Protein 8PJV (pdb70)

Structure (mmCIF, N/CA/C/O backbone):
data_8PJV
#
_entry.id   8PJV
#
_cell.length_a   76.932
_cell.length_b   87.949
_cell.length_c   78.373
_cell.angle_alpha   90.000
_cell.angle_beta   90.000
_cell.angle_gamma   90.000
#
_symmetry.space_group_name_H-M   'C 2 2 21'
#
loop_
_entity.id
_entity.type
_entity.pdbx_description
1 polymer SAKe6DR
2 water water
#
loop_
_atom_site.group_PDB
_atom_site.id
_atom_site.type_symbol
_atom_site.label_atom_id
_atom_site.label_alt_id
_atom_site.label_comp_id
_atom_site.label_asym_id
_atom_site.label_entity_id
_atom_site.label_seq_id
_atom_site.pdbx_PDB_ins_code
_atom_site.Cartn_x
_atom_site.Cartn_y
_atom_site.Cartn_z
_atom_site.occupancy
_atom_site.B_iso_or_equiv
_atom_site.auth_seq_id
_atom_site.auth_comp_id
_atom_site.auth_asym_id
_atom_site.auth_atom_id
_atom_site.pdbx_PDB_model_num
ATOM 1 N N . GLY A 1 6 ? -2.26000 -14.61000 8.85900 1.000 19.74974 6 GLY A N 1
ATOM 2 C CA . GLY A 1 6 ? -2.36200 -13.39600 8.06500 1.000 19.12598 6 GLY A CA 1
ATOM 3 C C . GLY A 1 6 ? -3.65700 -13.20500 7.28500 1.000 17.18364 6 GLY A C 1
ATOM 4 O O . GLY A 1 6 ? -3.73600 -12.35400 6.39600 1.000 18.24956 6 GLY A O 1
ATOM 8 N N . HIS A 1 7 ? -4.68300 -13.97000 7.63500 1.000 15.14392 7 HIS A N 1
ATOM 9 C CA . HIS A 1 7 ? -6.00000 -13.86200 7.02600 1.000 14.35172 7 HIS A CA 1
ATOM 10 C C . HIS A 1 7 ? -7.07100 -13.70900 8.09500 1.000 14.19118 7 HIS A C 1
ATOM 11 O O . HIS A 1 7 ? -6.95400 -14.26600 9.18600 1.000 15.56502 7 HIS A O 1
ATOM 25 N N . ILE A 1 8 ? -8.12300 -12.96600 7.76000 1.000 13.71743 8 ILE A N 1
ATOM 26 C CA . ILE A 1 8 ? -9.32800 -12.89400 8.57800 1.000 13.36213 8 ILE A CA 1
ATOM 27 C C . ILE A 1 8 ? -10.30100 -13.94000 8.10700 1.000 13.42529 8 ILE A C 1
ATOM 28 O O . ILE A 1 8 ? -10.63000 -13.98300 6.92200 1.000 16.36512 8 ILE A O 1
ATOM 44 N N . TYR A 1 9 ? -10.84300 -14.70400 9.03000 1.000 12.48834 9 TYR A N 1
ATOM 45 C CA . TYR A 1 9 ? -11.89400 -15.65900 8.73600 1.000 12.92787 9 TYR A CA 1
ATOM 46 C C . TYR A 1 9 ? -13.22700 -15.17500 9.29300 1.000 12.34885 9 TYR A C 1
ATOM 47 O O . TYR A 1 9 ? -13.32700 -14.85000 10.47900 1.000 13.69112 9 TYR A O 1
ATOM 65 N N . ALA A 1 10 ? -14.23400 -15.09800 8.42400 1.000 11.46980 10 ALA A N 1
ATOM 66 C CA . ALA A 1 10 ? -15.61000 -14.81500 8.78300 1.000 11.24082 10 ALA A CA 1
ATOM 67 C C . ALA A 1 10 ? -16.35500 -16.13900 8.79000 1.000 10.69339 10 ALA A C 1
ATOM 68 O O . ALA A 1 10 ? -16.41000 -16.83200 7.77000 1.000 11.51191 10 ALA A O 1
ATOM 75 N N . VAL A 1 11 ? -16.91400 -16.49700 9.93600 1.000 10.86446 11 VAL A N 1
ATOM 76 C CA . VAL A 1 11 ? -17.41400 -17.82700 10.22000 1.000 10.83814 11 VAL A CA 1
ATOM 77 C C . VAL A 1 11 ? -18.90100 -17.74500 10.51200 1.000 10.63022 11 VAL A C 1
ATOM 78 O O . VAL A 1 11 ? -19.31100 -17.10300 11.48300 1.000 11.48822 11 VAL A O 1
ATOM 91 N N . GLY A 1 12 ? -19.70700 -18.43200 9.70800 1.000 11.38294 12 GLY A N 1
ATOM 92 C CA . GLY A 1 12 ? -21.11000 -18.51700 10.00400 1.000 11.47506 12 GLY A CA 1
ATOM 93 C C . GLY A 1 12 ? -21.82900 -17.17900 9.94600 1.000 10.72760 12 GLY A C 1
ATOM 94 O O . GLY A 1 12 ? -21.51400 -16.30800 9.14000 1.000 11.97249 12 GLY A O 1
ATOM 98 N N . GLY A 1 13 ? -22.82500 -17.03600 10.81200 1.000 11.42769 13 GLY A N 1
ATOM 99 C CA . GLY A 1 13 ? -23.69900 -15.87300 10.84200 1.000 12.26989 13 GLY A CA 1
ATOM 100 C C . GLY A 1 13 ? -25.06200 -16.19000 10.26100 1.000 12.72521 13 GLY A C 1
ATOM 101 O O . GLY A 1 13 ? -25.44200 -17.35000 10.08400 1.000 13.73323 13 GLY A O 1
ATOM 105 N N . TYR A 1 14 ? -25.80700 -15.12500 9.97900 1.000 14.13591 14 TYR A N 1
ATOM 106 C CA . TYR A 1 14 ? -27.11200 -15.25300 9.35200 1.000 17.05994 14 TYR A CA 1
ATOM 107 C C . TYR A 1 14 ? -27.29100 -14.21100 8.26700 1.000 15.77294 14 TYR A C 1
ATOM 108 O O . TYR A 1 14 ? -26.81700 -13.06800 8.37700 1.000 14.71229 14 TYR A O 1
ATOM 126 N N . ASP A 1 15 ? -27.95000 -14.64400 7.20400 1.000 16.99677 15 ASP A N 1
ATOM 127 C CA . ASP A 1 15 ? -28.24900 -13.77900 6.07600 1.000 20.55510 15 ASP A CA 1
ATOM 128 C C . ASP A 1 15 ? -29.76400 -13.71300 5.89800 1.000 26.63477 15 ASP A C 1
ATOM 129 O O . ASP A 1 15 ? -30.46300 -14.70700 6.08100 1.000 28.05600 15 ASP A O 1
ATOM 138 N N . GLY A 1 16 ? -30.28000 -12.55700 5.49700 1.000 33.75142 16 GLY A N 1
ATOM 139 C CA . GLY A 1 16 ? -31.71200 -12.43400 5.26200 1.000 38.48093 16 GLY A CA 1
ATOM 140 C C . GLY A 1 16 ? -32.17900 -13.22700 4.05100 1.000 41.61288 16 GLY A C 1
ATOM 141 O O . GLY A 1 16 ? -33.04100 -14.11200 4.13800 1.000 43.57628 16 GLY A O 1
ATOM 145 N N . THR A 1 22 ? -31.53000 -17.36500 6.82900 1.000 35.44109 22 THR A N 1
ATOM 146 C CA . THR A 1 22 ? -30.55700 -18.45000 6.56500 1.000 29.28772 22 THR A CA 1
ATOM 147 C C . THR A 1 22 ? -29.41800 -18.43600 7.58400 1.000 20.21558 22 THR A C 1
ATOM 148 O O . THR A 1 22 ? -28.62600 -17.54100 7.56100 1.000 18.47853 22 THR A O 1
ATOM 159 N N . HIS A 1 23 ? -29.34200 -19.46400 8.41000 1.000 17.82582 23 HIS A N 1
ATOM 160 C CA . HIS A 1 23 ? -28.21800 -19.63900 9.36000 1.000 16.49408 23 HIS A CA 1
ATOM 161 C C . HIS A 1 23 ? -27.10400 -20.23600 8.51900 1.000 15.33079 23 HIS A C 1
ATOM 162 O O . HIS A 1 23 ? -27.39400 -21.19100 7.86200 1.000 17.15732 23 HIS A O 1
ATOM 176 N N . LEU A 1 24 ? -25.88000 -19.75300 8.61000 1.000 13.94115 24 LEU A N 1
ATOM 177 C CA . LEU A 1 24 ? -24.80700 -20.07400 7.68600 1.000 13.08841 24 LEU A CA 1
ATOM 178 C C . LEU A 1 24 ? -23.84200 -21.08200 8.28500 1.000 12.38833 24 LEU A C 1
ATOM 179 O O . LEU A 1 24 ? -23.44000 -20.95600 9.44300 1.000 12.84101 24 LEU A O 1
ATOM 195 N N . ASN A 1 25 ? -23.44700 -22.06300 7.46000 1.000 12.39886 25 ASN A N 1
ATOM 196 C CA . ASN A 1 25 ? -22.26500 -22.87600 7.73900 1.000 12.28568 25 ASN A CA 1
ATOM 197 C C . ASN A 1 25 ? -21.04700 -22.42700 6.95000 1.000 12.04881 25 ASN A C 1
ATOM 198 O O . ASN A 1 25 ? -19.94900 -22.93100 7.19100 1.000 12.88049 25 ASN A O 1
ATOM 209 N N . SER A 1 26 ? -21.20100 -21.47500 6.01500 1.000 12.25410 26 SER A N 1
ATOM 210 C CA . SER A 1 26 ? -20.07900 -21.09200 5.18500 1.000 12.01986 26 SER A CA 1
ATOM 211 C C . SER A 1 26 ? -19.07000 -20.24400 5.95300 1.000 11.34347 26 SER A C 1
ATOM 212 O O . SER A 1 26 ? -19.38000 -19.59300 6.96600 1.000 11.91722 26 SER A O 1
ATOM 220 N N . VAL A 1 27 ? -17.85300 -20.23900 5.40900 1.000 11.38294 27 VAL A N 1
ATOM 221 C CA . VAL A 1 27 ? -16.68900 -19.60300 6.00500 1.000 11.60139 27 VAL A CA 1
ATOM 222 C C . VAL A 1 27 ? -15.89800 -18.96900 4.88600 1.000 11.79615 27 VAL A C 1
ATOM 223 O O . VAL A 1 27 ? -15.65700 -19.61900 3.86200 1.000 12.48834 27 VAL A O 1
ATOM 236 N N . GLU A 1 28 ? -15.50100 -17.70800 5.03900 1.000 11.76983 28 GLU A N 1
ATOM 237 C CA . GLU A 1 28 ? -14.69500 -17.05700 4.02200 1.000 12.21989 28 GLU A CA 1
ATOM 238 C C . GLU A 1 28 ? -13.51500 -16.35400 4.67600 1.000 12.13830 28 GLU A C 1
ATOM 239 O O . GLU A 1 28 ? -13.57700 -15.93000 5.83500 1.000 12.78838 28 GLU A O 1
ATOM 251 N N . ALA A 1 29 ? -12.44100 -16.22500 3.91000 1.000 12.07513 29 ALA A N 1
ATOM 252 C CA . ALA A 1 29 ? -11.15800 -15.74000 4.39000 1.000 13.51741 29 ALA A CA 1
ATOM 253 C C . ALA A 1 29 ? -10.73000 -14.52700 3.58200 1.000 12.54098 29 ALA A C 1
ATOM 254 O O . ALA A 1 29 ? -10.78300 -14.53800 2.34500 1.000 13.11736 29 ALA A O 1
ATOM 261 N N . TYR A 1 30 ? -10.27000 -13.50100 4.27900 1.000 12.26726 30 TYR A N 1
ATOM 262 C CA . TYR A 1 30 ? -9.82600 -12.24600 3.68700 1.000 12.55677 30 TYR A CA 1
ATOM 263 C C . TYR A 1 30 ? -8.30700 -12.17200 3.65000 1.000 14.81493 30 TYR A C 1
ATOM 264 O O . TYR A 1 30 ? -7.64600 -12.34700 4.68200 1.000 15.60187 30 TYR A O 1
ATOM 282 N N . ASP A 1 31 ? -7.77400 -11.89700 2.45300 1.000 15.39658 31 ASP A N 1
ATOM 283 C CA A ASP A 1 31 ? -6.35500 -11.66300 2.25400 0.740 17.62317 31 ASP A CA 1
ATOM 284 C CA B ASP A 1 31 ? -6.35200 -11.66800 2.25800 0.260 17.63896 31 ASP A CA 1
ATOM 285 C C . ASP A 1 31 ? -6.11600 -10.17100 2.14200 1.000 17.85214 31 ASP A C 1
ATOM 286 O O . ASP A 1 31 ? -6.55500 -9.56000 1.15500 1.000 16.95730 31 ASP A O 1
ATOM 303 N N . PRO A 1 32 ? -5.43400 -9.54500 3.10600 1.000 20.34191 32 PRO A N 1
ATOM 304 C CA . PRO A 1 32 ? -5.23900 -8.09100 3.03300 1.000 22.07633 32 PRO A CA 1
ATOM 305 C C . PRO A 1 32 ? -4.35200 -7.65800 1.88800 1.000 24.23975 32 PRO A C 1
ATOM 306 O O . PRO A 1 32 ? -4.48900 -6.52600 1.41400 1.000 26.02154 32 PRO A O 1
ATOM 317 N N . GLU A 1 33 ? -3.43200 -8.51300 1.43900 1.000 24.92404 33 GLU A N 1
ATOM 318 C CA . GLU A 1 33 ? -2.54900 -8.12500 0.34400 1.000 27.03745 33 GLU A CA 1
ATOM 319 C C . GLU A 1 33 ? -3.31200 -8.02500 -0.97100 1.000 26.19261 33 GLU A C 1
ATOM 320 O O . GLU A 1 33 ? -3.01200 -7.16000 -1.80000 1.000 28.46394 33 GLU A O 1
ATOM 324 N N . ARG A 1 34 ? -4.32200 -8.86900 -1.15900 1.000 22.38163 34 ARG A N 1
ATOM 325 C CA . ARG A 1 34 ? -5.12200 -8.87600 -2.37800 1.000 21.02884 34 ARG A CA 1
ATOM 326 C C . ARG A 1 34 ? -6.46900 -8.18100 -2.20500 1.000 18.51011 34 ARG A C 1
ATOM 327 O O . ARG A 1 34 ? -7.15900 -7.93500 -3.20200 1.000 19.46023 34 ARG A O 1
ATOM 334 N N . ASP A 1 35 ? -6.84200 -7.83100 -0.97500 1.000 16.85728 35 ASP A N 1
ATOM 335 C CA . ASP A 1 35 ? -8.13900 -7.16700 -0.67200 1.000 14.85441 35 ASP A CA 1
ATOM 336 C C . ASP A 1 35 ? -9.26000 -8.00800 -1.28100 1.000 14.08853 35 ASP A C 1
ATOM 337 O O . ASP A 1 35 ? -10.04300 -7.49900 -2.06700 1.000 14.46226 35 ASP A O 1
ATOM 346 N N . GLU A 1 36 ? -9.30400 -9.28500 -0.91400 1.000 14.49384 36 GLU A N 1
ATOM 347 C CA . GLU A 1 36 ? -10.29100 -10.22100 -1.48800 1.000 15.42290 36 GLU A CA 1
ATOM 348 C C . GLU A 1 36 ? -10.71600 -11.27400 -0.47200 1.000 13.93851 36 GLU A C 1
ATOM 349 O O . GLU A 1 36 ? -9.87900 -11.67100 0.33900 1.000 14.38594 36 GLU A O 1
ATOM 361 N N . TRP A 1 37 ? -11.97600 -11.65700 -0.55000 1.000 13.69112 37 TRP A N 1
ATOM 362 C CA . TRP A 1 37 ? -12.53200 -12.73200 0.29200 1.000 13.42266 37 TRP A CA 1
ATOM 363 C C . TRP A 1 37 ? -12.69500 -13.98400 -0.55600 1.000 13.25948 37 TRP A C 1
ATOM 364 O O . TRP A 1 37 ? -13.21200 -13.87100 -1.67800 1.000 15.24656 37 TRP A O 1
ATOM 385 N N . HIS A 1 38 ? -12.28200 -15.12900 -0.03400 1.000 13.09894 38 HIS A N 1
ATOM 386 C CA . HIS A 1 38 ? -12.45600 -16.42700 -0.73100 1.000 13.79376 38 HIS A CA 1
ATOM 387 C C . HIS A 1 38 ? -13.13000 -17.40300 0.21800 1.000 12.20146 38 HIS A C 1
ATOM 388 O O . HIS A 1 38 ? -12.68700 -17.58600 1.32000 1.000 14.53069 38 HIS A O 1
ATOM 392 N N . LEU A 1 39 ? -14.12500 -18.10200 -0.26600 1.000 12.95418 39 LEU A N 1
ATOM 393 C CA . LEU A 1 39 ? -14.75600 -19.14800 0.57100 1.000 13.64374 39 LEU A CA 1
ATOM 394 C C . LEU A 1 39 ? -13.80500 -20.32600 0.78400 1.000 13.61479 39 LEU A C 1
ATOM 395 O O . LEU A 1 39 ? -13.04700 -20.65800 -0.13300 1.000 15.44396 39 LEU A O 1
ATOM 411 N N . VAL A 1 40 ? -13.79800 -20.88000 1.99200 1.000 13.12526 40 VAL A N 1
ATOM 412 C CA . VAL A 1 40 ? -13.05300 -22.09000 2.30800 1.000 13.47267 40 VAL A CA 1
ATOM 413 C C . VAL A 1 40 ? -14.03800 -23.19600 2.67800 1.000 12.79890 40 VAL A C 1
ATOM 414 O O . VAL A 1 40 ? -15.23900 -23.10700 2.38900 1.000 12.81206 40 VAL A O 1
ATOM 427 N N . ALA A 1 41 ? -13.56100 -24.26300 3.29400 1.000 13.92009 41 ALA A N 1
ATOM 428 C CA . ALA A 1 41 ? -14.48100 -25.33300 3.63500 1.000 13.83587 41 ALA A CA 1
ATOM 429 C C . ALA A 1 41 ? -15.55300 -24.85100 4.60800 1.000 13.18053 41 ALA A C 1
ATOM 430 O O . ALA A 1 41 ? -15.24000 -24.18600 5.59900 1.000 13.33055 41 ALA A O 1
ATOM 437 N N . PRO A 1 42 ? -16.80800 -25.25900 4.42300 1.000 13.17790 42 PRO A N 1
ATOM 438 C CA . PRO A 1 42 ? -17.86800 -24.90600 5.37600 1.000 13.32002 42 PRO A CA 1
ATOM 439 C C . PRO A 1 42 ? -17.82700 -25.76800 6.62300 1.000 12.11987 42 PRO A C 1
ATOM 440 O O . PRO A 1 42 ? -17.32200 -26.88800 6.61900 1.000 12.87786 42 PRO A O 1
ATOM 451 N N . MET A 1 43 ? -18.35200 -25.21700 7.71400 1.000 12.01986 43 MET A N 1
ATOM 452 C CA . MET A 1 43 ? -18.58700 -25.95900 8.93500 1.000 11.96986 43 MET A CA 1
ATOM 453 C C . MET A 1 43 ? -19.51400 -27.14100 8.76000 1.000 12.75679 43 MET A C 1
ATOM 454 O O . MET A 1 43 ? -20.35600 -27.17100 7.87400 1.000 13.42003 43 MET A O 1
ATOM 468 N N . ASN A 1 44 ? -19.37100 -28.08900 9.69400 1.000 12.74363 44 ASN A N 1
ATOM 469 C CA . ASN A 1 44 ? -20.32300 -29.17400 9.81500 1.000 13.28580 44 ASN A CA 1
ATOM 470 C C . ASN A 1 44 ? -21.70900 -28.64800 10.12600 1.000 13.13842 44 ASN A C 1
ATOM 471 O O . ASN A 1 44 ? -22.69600 -29.16400 9.59500 1.000 15.31236 44 ASN A O 1
ATOM 482 N N . THR A 1 45 ? -21.80800 -27.65200 11.00800 1.000 12.80417 45 THR A N 1
ATOM 483 C CA . THR A 1 45 ? -23.08800 -27.15500 11.50700 1.000 13.11999 45 THR A CA 1
ATOM 484 C C . THR A 1 45 ? -23.26500 -25.68800 11.15700 1.000 12.85154 45 THR A C 1
ATOM 485 O O . THR A 1 45 ? -22.31200 -24.91200 11.23300 1.000 12.98314 45 THR A O 1
ATOM 496 N N . ARG A 1 46 ? -24.49200 -25.30700 10.79700 1.000 13.25159 46 ARG A N 1
ATOM 497 C CA . ARG A 1 46 ? -24.83900 -23.89500 10.64400 1.000 13.44372 46 ARG A CA 1
ATOM 498 C C . ARG A 1 46 ? -24.87600 -23.21100 12.00500 1.000 13.27264 46 ARG A C 1
ATOM 499 O O . ARG A 1 46 ? -25.43200 -23.76000 12.95800 1.000 13.46477 46 ARG A O 1
ATOM 520 N N . ARG A 1 47 ? -24.27400 -22.01900 12.09500 1.000 12.58309 47 ARG A N 1
ATOM 521 C CA . ARG A 1 47 ? -24.14300 -21.34700 13.38800 1.000 12.15672 47 ARG A CA 1
ATOM 522 C C . ARG A 1 47 ? -24.21900 -19.83800 13.18900 1.000 12.48308 47 ARG A C 1
ATOM 523 O O . ARG A 1 47 ? -23.30700 -19.24600 12.61700 1.000 12.98050 47 ARG A O 1
ATOM 544 N N . SER A 1 48 ? -25.25700 -19.22600 13.71500 1.000 13.61742 48 SER A N 1
ATOM 545 C CA . SER A 1 48 ? -25.26700 -17.78300 13.90000 1.000 14.29382 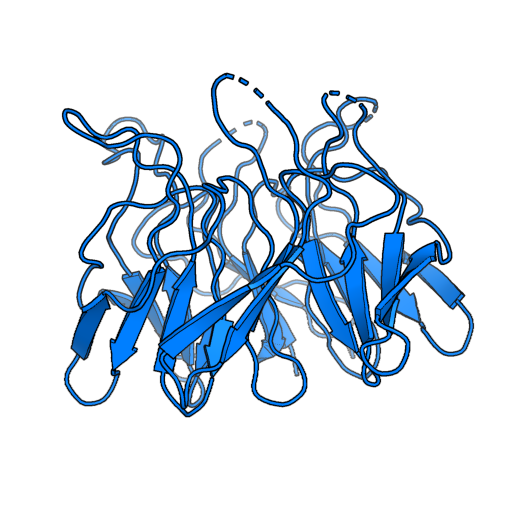48 SER A CA 1
ATOM 546 C C . SER A 1 48 ? -25.07600 -17.47700 15.38700 1.000 13.48320 48 SER A C 1
ATOM 547 O O . SER A 1 48 ? -25.29400 -18.32800 16.24600 1.000 13.72796 48 SER A O 1
ATOM 555 N N . GLY A 1 49 ? -24.61600 -16.26900 15.70400 1.000 13.37792 49 GLY A N 1
ATOM 556 C CA . GLY A 1 49 ? -24.30700 -15.96100 17.10100 1.000 13.66743 49 GLY A CA 1
ATOM 557 C C . GLY A 1 49 ? -23.22200 -16.86700 17.64400 1.000 13.27264 49 GLY A C 1
ATOM 558 O O . GLY A 1 49 ? -23.25200 -17.24700 18.82300 1.000 13.73849 49 GLY A O 1
ATOM 562 N N . VAL A 1 50 ? -22.24500 -17.19000 16.80800 1.000 13.21211 50 VAL A N 1
ATOM 563 C CA . VAL A 1 50 ? -21.17300 -18.12400 17.11700 1.000 12.75679 50 VAL A CA 1
ATOM 564 C C . VAL A 1 50 ? -19.97100 -17.38600 17.66200 1.000 12.97261 50 VAL A C 1
ATOM 565 O O . VAL A 1 50 ? -19.69700 -16.26400 17.26200 1.000 16.38091 50 VAL A O 1
ATOM 578 N N . GLY A 1 51 ? -19.24300 -18.01400 18.57700 1.000 11.97249 51 GLY A N 1
ATOM 579 C CA . GLY A 1 51 ? -17.97100 -17.48700 19.04300 1.000 12.21199 51 GLY A CA 1
ATOM 580 C C . GLY A 1 51 ? -16.83100 -18.19800 18.34000 1.000 11.15134 51 GLY A C 1
ATOM 581 O O . GLY A 1 51 ? -16.92100 -19.39400 18.06600 1.000 12.53308 51 GLY A O 1
ATOM 585 N N . VAL A 1 52 ? -15.77000 -17.47700 18.03500 1.000 11.11712 52 VAL A N 1
ATOM 586 C CA A VAL A 1 52 ? -14.62400 -18.01800 17.31100 0.510 12.84628 52 VAL A CA 1
ATOM 587 C CA B VAL A 1 52 ? -14.62900 -18.09800 17.39600 0.490 12.65415 52 VAL A CA 1
ATOM 588 C C . VAL A 1 52 ? -13.33800 -17.66100 18.04500 1.000 14.77019 52 VAL A C 1
ATOM 589 O O . VAL A 1 52 ? -13.17300 -16.51500 18.46300 1.000 19.70499 52 VAL A O 1
ATOM 614 N N . ALA A 1 53 ? -12.41400 -18.60800 18.13800 1.000 14.97022 53 ALA A N 1
ATOM 615 C CA . ALA A 1 53 ? -11.09300 -18.33500 18.66600 1.000 18.64960 53 ALA A CA 1
ATOM 616 C C . ALA A 1 53 ? -10.05900 -19.14100 17.91600 1.000 14.42541 53 ALA A C 1
ATOM 617 O O . ALA A 1 53 ? -10.37000 -20.14000 17.28500 1.000 15.81769 53 ALA A O 1
ATOM 624 N N . VAL A 1 54 ? -8.81700 -18.69400 18.02400 1.000 14.43068 54 VAL A N 1
ATOM 625 C CA . VAL A 1 54 ? -7.70300 -19.33000 17.34900 1.000 14.51490 54 VAL A CA 1
ATOM 626 C C . VAL A 1 54 ? -6.74500 -19.82100 18.40700 1.000 14.66755 54 VAL A C 1
ATOM 627 O O . VAL A 1 54 ? -6.39200 -19.08200 19.32800 1.000 15.75452 54 VAL A O 1
ATOM 640 N N . LEU A 1 55 ? -6.32500 -21.07000 18.27800 1.000 15.67293 55 LEU A N 1
ATOM 641 C CA . LEU A 1 55 ? -5.41800 -21.68200 19.23700 1.000 17.98637 55 LEU A CA 1
ATOM 642 C C . LEU A 1 55 ? -4.60500 -22.72200 18.48700 1.000 18.56012 55 LEU A C 1
ATOM 643 O O . LEU A 1 55 ? -5.16800 -23.61500 17.85200 1.000 17.72581 55 LEU A O 1
ATOM 659 N N . ASN A 1 56 ? -3.28400 -22.61100 18.57000 1.000 21.93158 56 ASN A N 1
ATOM 660 C CA . ASN A 1 56 ? -2.39000 -23.63600 18.04300 1.000 23.19225 56 ASN A CA 1
ATOM 661 C C . ASN A 1 56 ? -2.61800 -23.88000 16.55200 1.000 20.08399 56 ASN A C 1
ATOM 662 O O . ASN A 1 56 ? -2.58200 -25.01300 16.08800 1.000 20.44982 56 ASN A O 1
ATOM 673 N N . GLY A 1 57 ? -2.84300 -22.81900 15.78900 1.000 19.80501 57 GLY A N 1
ATOM 674 C CA . GLY A 1 57 ? -2.95300 -22.99000 14.35700 1.000 19.07860 57 GLY A CA 1
ATOM 675 C C . GLY A 1 57 ? -4.29200 -23.47700 13.87100 1.000 16.76517 57 GLY A C 1
ATOM 676 O O . GLY A 1 57 ? -4.42700 -23.78500 12.67900 1.000 17.57842 57 GLY A O 1
ATOM 680 N N . HIS A 1 58 ? -5.29400 -23.53200 14.74100 1.000 15.52818 58 HIS A N 1
ATOM 681 C CA . HIS A 1 58 ? -6.62300 -23.98400 14.37300 1.000 14.29908 58 HIS A CA 1
ATOM 682 C C . HIS A 1 58 ? -7.65500 -22.95100 14.80000 1.000 13.58847 58 HIS A C 1
ATOM 683 O O . HIS A 1 58 ? -7.45400 -22.21200 15.76600 1.000 15.80979 58 HIS A O 1
ATOM 697 N N . ILE A 1 59 ? -8.75700 -22.88700 14.06900 1.000 12.58046 59 ILE A N 1
ATOM 698 C CA . ILE A 1 59 ? -9.86900 -22.02100 14.43000 1.000 12.40149 59 ILE A CA 1
ATOM 699 C C . ILE A 1 59 ? -10.92500 -22.87900 15.10000 1.000 12.57782 59 ILE A C 1
ATOM 700 O O . ILE A 1 59 ? -11.30500 -23.91200 14.55700 1.000 15.33079 59 ILE A O 1
ATOM 716 N N . TYR A 1 60 ? -11.45300 -22.42900 16.22200 1.000 11.74878 60 TYR A N 1
ATOM 717 C CA . TYR A 1 60 ? -12.54800 -23.10700 16.90100 1.000 11.90932 60 TYR A CA 1
ATOM 718 C C . TYR A 1 60 ? -13.81400 -22.27000 16.73900 1.000 11.91985 60 TYR A C 1
ATOM 719 O O . TYR A 1 60 ? -13.81500 -21.05800 17.03300 1.000 13.10947 60 TYR A O 1
ATOM 737 N N . ALA A 1 61 ? -14.89200 -22.92200 16.29900 1.000 10.67760 61 ALA A N 1
ATOM 738 C CA . ALA A 1 61 ? -16.23400 -22.36700 16.25000 1.000 10.51968 61 ALA A CA 1
ATOM 739 C C . ALA A 1 61 ? -17.01300 -22.97700 17.40500 1.000 10.14332 61 ALA A C 1
ATOM 740 O O . ALA A 1 61 ? -17.13500 -24.21300 17.50600 1.000 11.28820 61 ALA A O 1
ATOM 747 N N . VAL A 1 62 ? -17.50500 -22.11600 18.28900 1.000 10.01436 62 VAL A N 1
ATOM 748 C CA . VAL A 1 62 ? -18.04000 -22.48500 19.58600 1.000 10.34071 62 VAL A CA 1
ATOM 749 C C . VAL A 1 62 ? -19.49400 -22.07000 19.68300 1.000 10.47494 62 VAL A C 1
ATOM 750 O O . VAL A 1 62 ? -19.82300 -20.88700 19.59500 1.000 11.07764 62 VAL A O 1
ATOM 763 N N . GLY A 1 63 ? -20.36300 -23.03800 19.92200 1.000 10.89868 63 GLY A N 1
ATOM 764 C CA . GLY A 1 63 ? -21.74400 -22.72200 20.14500 1.000 11.08554 63 GLY A CA 1
ATOM 765 C C . GLY A 1 63 ? -22.42800 -22.05300 18.97000 1.000 11.24609 63 GLY A C 1
ATOM 766 O O . GLY A 1 63 ? -22.16600 -22.35600 17.80200 1.000 11.94880 63 GLY A O 1
ATOM 770 N N . GLY A 1 64 ? -23.36100 -21.16200 19.28600 1.000 11.55402 64 GLY A N 1
ATOM 771 C CA . GLY A 1 64 ? -24.15700 -20.52100 18.26900 1.000 12.29095 64 GLY A CA 1
ATOM 772 C C . GLY A 1 64 ? -25.56900 -21.06700 18.23800 1.000 13.16210 64 GLY A C 1
ATOM 773 O O . GLY A 1 64 ? -26.03800 -21.73400 19.17300 1.000 13.53583 64 GLY A O 1
ATOM 777 N N . TYR A 1 65 ? -26.24500 -20.80100 17.12200 1.000 14.07274 65 TYR A N 1
ATOM 778 C CA . TYR A 1 65 ? -27.64600 -21.13600 16.93600 1.000 15.68872 65 TYR A CA 1
ATOM 779 C C . TYR A 1 65 ? -27.83300 -21.67100 15.53300 1.000 14.74124 65 TYR A C 1
ATOM 780 O O . TYR A 1 65 ? -27.41400 -21.03500 14.56400 1.000 15.21498 65 TYR A O 1
ATOM 798 N N . ASP A 1 66 ? -28.44400 -22.83900 15.43600 1.000 16.54409 66 ASP A N 1
ATOM 799 C CA . ASP A 1 66 ? -28.76300 -23.46300 14.16300 1.000 17.58106 66 ASP A CA 1
ATOM 800 C C . ASP A 1 66 ? -30.28100 -23.41100 14.05400 1.000 21.02357 66 ASP A C 1
ATOM 801 O O . ASP A 1 66 ? -30.97700 -24.24800 14.63900 1.000 22.63429 66 ASP A O 1
ATOM 810 N N . GLY A 1 67 ? -30.78600 -22.41200 13.33700 1.000 23.31595 67 GLY A N 1
ATOM 811 C CA . GLY A 1 67 ? -32.20200 -22.24300 13.10300 1.000 26.66109 67 GLY A CA 1
ATOM 812 C C . GLY A 1 67 ? -32.70300 -22.90300 11.84500 1.000 30.16677 67 GLY A C 1
ATOM 813 O O . GLY A 1 67 ? -33.83800 -22.65000 11.43500 1.000 30.80106 67 GLY A O 1
ATOM 817 N N . SER A 1 68 ? -31.86500 -23.73600 11.23200 1.000 32.95921 68 SER A N 1
ATOM 818 C CA . SER A 1 68 ? -32.24200 -24.49300 10.01600 1.000 37.66767 68 SER A CA 1
ATOM 819 C C . SER A 1 68 ? -33.41600 -25.40400 10.38700 1.000 43.61839 68 SER A C 1
ATOM 820 O O . SER A 1 68 ? -33.71500 -25.52500 11.57200 1.000 44.01317 68 SER A O 1
ATOM 828 N N . PRO A 1 69 ? -34.19100 -25.94200 9.43100 1.000 48.24789 69 PRO A N 1
ATOM 829 C CA . PRO A 1 69 ? -35.40100 -26.70900 9.79300 1.000 50.43236 69 PRO A CA 1
ATOM 830 C C . PRO A 1 69 ? -35.16900 -28.00200 10.60200 1.000 50.85083 69 PRO A C 1
ATOM 831 O O . PRO A 1 69 ? -36.04100 -28.28700 11.40900 1.000 52.07993 69 PRO A O 1
ATOM 842 N N . ASP A 1 70 ? -34.07800 -28.74400 10.39800 1.000 49.04535 70 ASP A N 1
ATOM 843 C CA . ASP A 1 70 ? -33.71500 -29.92700 11.21900 1.000 47.52149 70 ASP A CA 1
ATOM 844 C C . ASP A 1 70 ? -32.66700 -29.50100 12.24600 1.000 44.98960 70 ASP A C 1
ATOM 845 O O . ASP A 1 70 ? -32.05400 -30.39500 12.83300 1.000 44.93697 70 ASP A O 1
ATOM 849 N N . GLY A 1 71 ? -32.48100 -28.19400 12.48400 1.000 42.54721 71 GLY A N 1
ATOM 850 C CA . GLY A 1 71 ? -31.42800 -27.73100 13.36000 1.000 40.43116 71 GLY A CA 1
ATOM 851 C C . GLY A 1 71 ? -31.72300 -27.95400 14.83000 1.000 38.45461 71 GLY A C 1
ATOM 852 O O . GLY A 1 71 ? -32.86600 -28.10800 15.25600 1.000 37.92297 71 GLY A O 1
ATOM 856 N N . THR A 1 72 ? -30.65300 -27.92700 15.65800 1.000 37.34921 72 THR A N 1
ATOM 857 C CA . THR A 1 72 ? -30.66900 -28.19100 17.12000 1.000 36.59123 72 THR A CA 1
ATOM 858 C C . THR A 1 72 ? -30.91900 -26.91200 17.92600 1.000 32.34862 72 THR A C 1
ATOM 859 O O . THR A 1 72 ? -31.01500 -26.99800 19.14700 1.000 31.42219 72 THR A O 1
ATOM 870 N N . ASN A 1 73 ? -31.07700 -25.77400 17.26100 1.000 28.36130 73 ASN A N 1
ATOM 871 C CA . ASN A 1 73 ? -31.31400 -24.47600 17.93900 1.000 27.28748 73 ASN A CA 1
ATOM 872 C C . ASN A 1 73 ? -30.06000 -24.09100 18.73000 1.000 19.49971 73 ASN A C 1
ATOM 873 O O . ASN A 1 73 ? -29.04000 -24.03700 18.12700 1.000 18.55749 73 ASN A O 1
ATOM 877 N N . HIS A 1 74 ? -30.13900 -23.82900 20.02400 1.000 17.55737 74 HIS A N 1
ATOM 878 C CA . HIS A 1 74 ? -28.97900 -23.30700 20.79200 1.000 15.73873 74 HIS A CA 1
ATOM 879 C C . HIS A 1 74 ? -27.95700 -24.42600 20.87200 1.000 15.16761 74 HIS A C 1
ATOM 880 O O . HIS A 1 74 ? -28.35100 -25.43500 21.33700 1.000 17.69686 74 HIS A O 1
ATOM 894 N N . LEU A 1 75 ? -26.70700 -24.17800 20.53900 1.000 13.52267 75 LEU A N 1
ATOM 895 C CA . LEU A 1 75 ? -25.70100 -25.21600 20.39000 1.000 13.14368 75 LEU A CA 1
ATOM 896 C C . LEU A 1 75 ? -24.71300 -25.25400 21.54900 1.000 12.56466 75 LEU A C 1
ATOM 897 O O . LEU A 1 75 ? -24.20600 -24.21400 21.98800 1.000 12.49887 75 LEU A O 1
ATOM 913 N N . ASN A 1 76 ? -24.42600 -26.47600 22.02800 1.000 12.86996 76 ASN A N 1
ATOM 914 C CA . ASN A 1 76 ? -23.23600 -26.70700 22.82700 1.000 12.59625 76 ASN A CA 1
ATOM 915 C C . ASN A 1 76 ? -22.08200 -27.27500 22.01900 1.000 12.63836 76 ASN A C 1
ATOM 916 O O . ASN A 1 76 ? -20.98100 -27.40200 22.55100 1.000 11.85142 76 ASN A O 1
ATOM 927 N N . SER A 1 77 ? -22.28300 -27.56300 20.73600 1.000 12.39622 77 SER A N 1
ATOM 928 C CA . SER A 1 77 ? -21.21400 -28.19500 19.99500 1.000 11.61455 77 SER A CA 1
ATOM 929 C C . SER A 1 77 ? -20.12300 -27.20400 19.60600 1.000 11.36978 77 SER A C 1
ATOM 930 O O . SER A 1 77 ? -20.30500 -25.97300 19.59500 1.000 11.43821 77 SER A O 1
ATOM 938 N N . VAL A 1 78 ? -18.97300 -27.78300 19.29100 1.000 10.28018 78 VAL A N 1
ATOM 939 C CA . VAL A 1 78 ? -17.73200 -27.06200 19.05000 1.000 10.64865 78 VAL A CA 1
ATOM 940 C C . VAL A 1 78 ? -17.01300 -27.78400 17.91000 1.000 10.58285 78 VAL A C 1
ATOM 941 O O . VAL A 1 78 ? -16.92100 -29.02300 17.93000 1.000 11.67245 78 VAL A O 1
ATOM 954 N N . GLU A 1 79 ? -16.51900 -27.04600 16.92600 1.000 10.48020 79 GLU A N 1
ATOM 955 C CA . GLU A 1 79 ? -15.73600 -27.69500 15.84100 1.000 10.66444 79 GLU A CA 1
ATOM 956 C C . GLU A 1 79 ? -14.46600 -26.90000 15.55500 1.000 10.67233 79 GLU A C 1
ATOM 957 O O . GLU A 1 79 ? -14.42700 -25.75900 15.82100 1.000 11.73035 79 GLU A O 1
ATOM 969 N N . ARG A 1 80 ? -13.46900 -27.57000 15.01700 1.000 11.77773 80 ARG A N 1
ATOM 970 C CA . ARG A 1 80 ? -12.11800 -27.00300 14.84200 1.000 12.47518 80 ARG A CA 1
ATOM 971 C C . ARG A 1 80 ? -11.71500 -27.06400 13.37300 1.000 12.09619 80 ARG A C 1
ATOM 972 O O . ARG A 1 80 ? -11.82000 -28.10500 12.78300 1.000 13.40950 80 ARG A O 1
ATOM 993 N N . TYR A 1 81 ? -11.18100 -25.97900 12.85800 1.000 11.90143 81 TYR A N 1
ATOM 994 C CA . TYR A 1 81 ? -10.74900 -25.88100 11.45500 1.000 12.27252 81 TYR A CA 1
ATOM 995 C C . TYR A 1 81 ? -9.26400 -26.04100 11.35700 1.000 13.31212 81 TYR A C 1
ATOM 996 O O . TYR A 1 81 ? -8.53100 -25.33900 12.04700 1.000 14.71229 81 TYR A O 1
ATOM 1014 N N . ASP A 1 82 ? -8.83000 -26.97800 10.52400 1.000 13.95430 82 ASP A N 1
ATOM 1015 C CA . ASP A 1 82 ? -7.43300 -27.14200 10.17200 1.000 16.68358 82 ASP A CA 1
ATOM 1016 C C . ASP A 1 82 ? -7.17300 -26.50200 8.82400 1.000 16.82307 82 ASP A C 1
ATOM 1017 O O . ASP A 1 82 ? -7.65600 -27.01800 7.80700 1.000 17.17311 82 ASP A O 1
ATOM 1026 N N . PRO A 1 83 ? -6.42300 -25.39400 8.75600 1.000 17.56263 83 PRO A N 1
ATOM 1027 C CA . PRO A 1 83 ? -6.22100 -24.72900 7.46300 1.000 19.43391 83 PRO A CA 1
ATOM 1028 C C . PRO A 1 83 ? -5.39100 -25.53600 6.49100 1.000 20.58405 83 PRO A C 1
ATOM 1029 O O . PRO A 1 83 ? -5.48900 -25.31200 5.28200 1.000 23.20805 83 PRO A O 1
ATOM 1040 N N . GLU A 1 84 ? -4.58500 -26.46300 6.97300 1.000 21.13938 84 GLU A N 1
ATOM 1041 C CA . GLU A 1 84 ? -3.69000 -27.24300 6.08400 1.000 22.97118 84 GLU A CA 1
ATOM 1042 C C . GLU A 1 84 ? -4.53600 -28.24300 5.30600 1.000 22.84221 84 GLU A C 1
ATOM 1043 O O . GLU A 1 84 ? -4.32400 -28.38500 4.09300 1.000 25.46358 84 GLU A O 1
ATOM 1047 N N . ARG A 1 85 ? -5.48100 -28.88500 5.96200 1.000 21.23149 85 ARG A N 1
ATOM 1048 C CA . ARG A 1 85 ? -6.36700 -29.89300 5.32800 1.000 21.35519 85 ARG A CA 1
ATOM 1049 C C . ARG A 1 85 ? -7.64900 -29.24300 4.80900 1.000 17.98900 85 ARG A C 1
ATOM 1050 O O . ARG A 1 85 ? -8.37500 -29.90000 4.08100 1.000 19.08124 85 ARG A O 1
ATOM 1054 N N . ASP A 1 86 ? -7.92100 -28.00100 5.21400 1.000 16.93887 86 ASP A N 1
ATOM 1055 C CA . ASP A 1 86 ? -9.16100 -27.28600 4.82400 1.000 16.50198 86 ASP A CA 1
ATOM 1056 C C . ASP A 1 86 ? -10.34600 -28.14600 5.25500 1.000 15.54397 86 ASP A C 1
ATOM 1057 O O . ASP A 1 86 ? -11.17200 -28.47800 4.41700 1.000 16.60199 86 ASP A O 1
ATOM 1066 N N . GLU A 1 87 ? -10.43400 -28.45900 6.55300 1.000 15.14655 87 GLU A N 1
ATOM 1067 C CA . GLU A 1 87 ? -11.44300 -29.35500 7.07500 1.000 15.65188 87 GLU A CA 1
ATOM 1068 C C . GLU A 1 87 ? -11.84800 -28.92700 8.47400 1.000 13.84377 87 GLU A C 1
ATOM 1069 O O . GLU A 1 87 ? -11.01200 -28.44700 9.24700 1.000 14.03063 87 GLU A O 1
ATOM 1081 N N . TRP A 1 88 ? -13.11800 -29.17800 8.81200 1.000 12.90418 88 TRP A N 1
ATOM 1082 C CA . TRP A 1 88 ? -13.66400 -28.91400 10.14800 1.000 13.04893 88 TRP A CA 1
ATOM 1083 C C . TRP A 1 88 ? -13.99100 -30.23400 10.82000 1.000 13.60163 88 TRP A C 1
ATOM 1084 O O . TRP A 1 88 ? -14.63300 -31.09100 10.21700 1.000 14.65702 88 TRP A O 1
ATOM 1105 N N . ARG A 1 89 ? -13.60900 -30.36300 12.09000 1.000 13.52004 89 ARG A N 1
ATOM 1106 C CA . ARG A 1 89 ? -13.90400 -31.56400 12.86800 1.000 14.09116 89 ARG A CA 1
ATOM 1107 C C . ARG A 1 89 ? -14.56100 -31.18400 14.19300 1.000 13.01735 89 ARG A C 1
ATOM 1108 O O . ARG A 1 89 ? -14.10700 -30.27400 14.89800 1.000 13.01472 89 ARG A O 1
ATOM 1129 N N . LEU A 1 90 ? -15.61600 -31.90000 14.54600 1.000 12.84365 90 LEU A N 1
ATOM 1130 C CA . LEU A 1 90 ? -16.29000 -31.66800 15.81500 1.000 12.39096 90 LEU A CA 1
ATOM 1131 C C . LEU A 1 90 ? -15.45600 -32.21700 16.96400 1.000 12.26726 90 LEU A C 1
ATOM 1132 O O . LEU A 1 90 ? -14.92600 -33.32900 16.88200 1.000 13.80955 90 LEU A O 1
ATOM 1148 N N . VAL A 1 91 ? -15.36000 -31.44700 18.04600 1.000 12.30411 91 VAL A N 1
ATOM 1149 C CA . VAL A 1 91 ? -14.61600 -31.84300 19.24500 1.000 11.48032 91 VAL A CA 1
ATOM 1150 C C . VAL A 1 91 ? -15.59800 -31.93900 20.42100 1.000 11.07764 91 VAL A C 1
ATOM 1151 O O . VAL A 1 91 ? -16.81500 -32.03100 20.21300 1.000 11.65929 91 VAL A O 1
ATOM 1164 N N . ALA A 1 92 ? -15.11300 -31.94700 21.66000 1.000 11.91195 92 ALA A N 1
ATOM 1165 C CA . ALA A 1 92 ? -16.04900 -32.12700 22.76500 1.000 11.67508 92 ALA A CA 1
ATOM 1166 C C . ALA A 1 92 ? -17.00000 -30.93000 22.88900 1.000 10.83288 92 ALA A C 1
ATOM 1167 O O . ALA A 1 92 ? -16.56800 -29.76900 22.77200 1.000 11.61981 92 ALA A O 1
ATOM 1174 N N . PRO A 1 93 ? -18.27800 -31.17600 23.16800 1.000 11.26977 93 PRO A N 1
ATOM 1175 C CA . PRO A 1 93 ? -19.22300 -30.07700 23.37400 1.000 11.29083 93 PRO A CA 1
ATOM 1176 C C . PRO A 1 93 ? -19.06100 -29.43700 24.74900 1.000 11.94617 93 PRO A C 1
ATOM 1177 O O . PRO A 1 93 ? -18.57600 -30.05300 25.69600 1.000 12.25147 93 PRO A O 1
ATOM 1188 N N . MET A 1 94 ? -19.52300 -28.18900 24.86100 1.000 11.79615 94 MET A N 1
ATOM 1189 C CA . MET A 1 94 ? -19.53900 -27.48100 26.14400 1.000 11.87511 94 MET A CA 1
ATOM 1190 C C . MET A 1 94 ? -20.52700 -28.11200 27.11400 1.000 12.57256 94 MET A C 1
ATOM 1191 O O . MET A 1 94 ? -21.43500 -28.84800 26.72100 1.000 13.03577 94 MET A O 1
ATOM 1205 N N . ASN A 1 95 ? -20.34300 -27.77400 28.39200 1.000 12.84101 95 ASN A N 1
ATOM 1206 C CA . ASN A 1 95 ? -21.30200 -28.12300 29.44000 1.000 13.56215 95 ASN A CA 1
ATOM 1207 C C . ASN A 1 95 ? -22.65700 -27.49000 29.18300 1.000 13.58321 95 ASN A C 1
ATOM 1208 O O . ASN A 1 95 ? -23.69400 -28.09200 29.48900 1.000 15.38342 95 ASN A O 1
ATOM 1219 N N . THR A 1 96 ? -22.67100 -26.26400 28.64200 1.000 13.16210 96 THR A N 1
ATOM 1220 C CA . THR A 1 96 ? -23.89800 -25.48900 28.48900 1.000 13.53583 96 THR A CA 1
ATOM 1221 C C . THR A 1 96 ? -24.03000 -25.04300 27.04000 1.000 13.15947 96 THR A C 1
ATOM 1222 O O . THR A 1 96 ? -23.05300 -24.65100 26.40800 1.000 13.65953 96 THR A O 1
ATOM 1233 N N . ARG A 1 97 ? -25.25100 -25.14300 26.49700 1.000 13.22001 97 ARG A N 1
ATOM 1234 C CA . ARG A 1 97 ? -25.56000 -24.56400 25.19400 1.000 13.40161 97 ARG A CA 1
ATOM 1235 C C . ARG A 1 97 ? -25.49200 -23.04600 25.27900 1.000 13.54899 97 ARG A C 1
ATOM 1236 O O . ARG A 1 97 ? -25.98700 -22.44400 26.23500 1.000 14.30171 97 ARG A O 1
ATOM 1257 N N . ARG A 1 98 ? -24.88500 -22.42300 24.27400 1.000 12.50413 98 ARG A N 1
ATOM 1258 C CA . ARG A 1 98 ? -24.62800 -20.98400 24.31900 1.000 12.62783 98 ARG A CA 1
ATOM 1259 C C . ARG A 1 98 ? -24.71200 -20.40500 22.91000 1.000 11.86458 98 ARG A C 1
ATOM 1260 O O . ARG A 1 98 ? -23.80400 -20.62000 22.11200 1.000 13.25685 98 ARG A O 1
ATOM 1281 N N . SER A 1 99 ? -25.75400 -19.63700 22.61400 1.000 13.16210 99 SER A N 1
ATOM 1282 C CA . SER A 1 99 ? -25.74500 -18.75700 21.46100 1.000 13.61216 99 SER A CA 1
ATOM 1283 C C . SER A 1 99 ? -25.44000 -17.33800 21.92700 1.000 12.96471 99 SER A C 1
ATOM 1284 O O . SER A 1 99 ? -25.61400 -16.99800 23.08200 1.000 13.72270 99 SER A O 1
ATOM 1292 N N . GLY A 1 100 ? -24.93400 -16.51400 21.02400 1.000 12.94629 100 GLY A N 1
ATOM 1293 C CA . GLY A 1 100 ? -24.53500 -15.17100 21.42900 1.000 13.20421 100 GLY A CA 1
ATOM 1294 C C . GLY A 1 100 ? -23.42200 -15.19300 22.45200 1.000 12.11724 100 GLY A C 1
ATOM 1295 O O . GLY A 1 100 ? -23.40300 -14.35600 23.36800 1.000 13.92535 100 GLY A O 1
ATOM 1299 N N . VAL A 1 101 ? -22.52100 -16.12800 22.31500 1.000 12.39096 101 VAL A N 1
ATOM 1300 C CA . VAL A 1 101 ? -21.44000 -16.41500 23.24800 1.000 12.27779 101 VAL A CA 1
ATOM 1301 C C . VAL A 1 101 ? -20.18800 -15.64800 22.86800 1.000 12.25147 101 VAL A C 1
ATOM 1302 O O . VAL A 1 101 ? -19.91600 -15.42400 21.70200 1.000 15.81769 101 VAL A O 1
ATOM 1315 N N . GLY A 1 102 ? -19.42800 -15.22300 23.87000 1.000 11.08817 102 GLY A N 1
ATOM 1316 C CA . GLY A 1 102 ? -18.11400 -14.64900 23.66400 1.000 11.47769 102 GLY A CA 1
ATOM 1317 C C . GLY A 1 102 ? -17.04600 -15.70400 23.89100 1.000 11.01448 102 GLY A C 1
ATOM 1318 O O . GLY A 1 102 ? -17.16100 -16.52300 24.79700 1.000 12.21462 102 GLY A O 1
ATOM 1322 N N . VAL A 1 103 ? -15.98400 -15.65000 23.10900 1.000 10.58285 103 VAL A N 1
ATOM 1323 C CA A VAL A 1 103 ? -14.91400 -16.61600 23.27800 0.330 12.89628 103 VAL A CA 1
ATOM 1324 C CA B VAL A 1 103 ? -14.90900 -16.63500 23.19200 0.670 12.52519 103 VAL A CA 1
ATOM 1325 C C . VAL A 1 103 ? -13.56300 -15.93200 23.21000 1.000 14.30171 103 VAL A C 1
ATOM 1326 O O . VAL A 1 103 ? -13.32900 -15.02700 22.40200 1.000 17.94689 103 VAL A O 1
ATOM 1351 N N . ALA A 1 104 ? -12.67400 -16.38600 24.09400 1.000 14.29645 104 ALA A N 1
ATOM 1352 C CA . ALA A 1 104 ? -11.32800 -15.85400 24.20600 1.000 17.47841 104 ALA A CA 1
ATOM 1353 C C . ALA A 1 104 ? -10.35300 -16.99200 24.40500 1.000 14.29119 104 ALA A C 1
ATOM 1354 O O . ALA A 1 104 ? -10.71300 -18.02700 24.92700 1.000 16.39933 104 ALA A O 1
ATOM 1361 N N . VAL A 1 105 ? -9.09700 -16.75800 24.05200 1.000 14.19118 105 VAL A N 1
ATOM 1362 C CA . VAL A 1 105 ? -8.02700 -17.71500 24.26200 1.000 14.20960 105 VAL A CA 1
ATOM 1363 C C . VAL A 1 105 ? -7.05300 -17.09700 25.24000 1.000 14.57280 105 VAL A C 1
ATOM 1364 O O . VAL A 1 105 ? -6.63700 -15.94900 25.06300 1.000 15.36500 105 VAL A O 1
ATOM 1377 N N . LEU A 1 106 ? -6.67400 -17.86300 26.24000 1.000 15.59397 106 LEU A N 1
ATOM 1378 C CA . LEU A 1 106 ? -5.78000 -17.39600 27.28700 1.000 17.92583 106 LEU A CA 1
ATOM 1379 C C . LEU A 1 106 ? -5.05300 -18.60200 27.85700 1.000 18.71014 106 LEU A C 1
ATOM 1380 O O . LEU A 1 106 ? -5.68500 -19.58000 28.26700 1.000 17.93899 106 LEU A O 1
ATOM 1396 N N . ASN A 1 107 ? -3.72700 -18.52100 27.87300 1.000 21.60785 107 ASN A N 1
ATOM 1397 C CA . ASN A 1 107 ? -2.88000 -19.55400 28.45800 1.000 23.73969 107 ASN A CA 1
ATOM 1398 C C . ASN A 1 107 ? -3.17900 -20.94300 27.88000 1.000 21.12359 107 ASN A C 1
ATOM 1399 O O . ASN A 1 107 ? -3.24300 -21.92700 28.60700 1.000 22.01843 107 ASN A O 1
ATOM 1410 N N . GLY A 1 108 ? -3.36000 -21.03600 26.56600 1.000 19.92607 108 GLY A N 1
ATOM 1411 C CA . GLY A 1 108 ? -3.57600 -22.33200 25.94100 1.000 19.22073 108 GLY A CA 1
ATOM 1412 C C . GLY A 1 108 ? -4.94500 -22.94900 26.12300 1.000 16.74938 108 GLY A C 1
ATOM 1413 O O . GLY A 1 108 ? -5.12600 -24.11800 25.76400 1.000 18.35483 108 GLY A O 1
ATOM 1417 N N . HIS A 1 109 ? -5.91100 -22.21200 26.65800 1.000 15.77031 109 HIS A N 1
ATOM 1418 C CA . HIS A 1 109 ? -7.27100 -22.69900 26.83200 1.000 14.69124 109 HIS A CA 1
ATOM 1419 C C . HIS A 1 109 ? -8.23400 -21.76000 26.13700 1.000 13.94641 109 HIS A C 1
ATOM 1420 O O . HIS A 1 109 ? -7.96300 -20.56300 25.99800 1.000 16.09140 109 HIS A O 1
ATOM 1434 N N . ILE A 1 110 ? -9.37600 -22.29700 25.72200 1.000 13.34371 110 ILE A N 1
ATOM 1435 C CA . ILE A 1 110 ? -10.44200 -21.48900 25.13900 1.000 12.19357 110 ILE A CA 1
ATOM 1436 C C . ILE A 1 110 ? -11.49600 -21.26900 26.20200 1.000 12.28568 110 ILE A C 1
ATOM 1437 O O . ILE A 1 110 ? -11.95900 -22.22400 26.81400 1.000 15.02812 110 ILE A O 1
ATOM 1453 N N . TYR A 1 111 ? -11.91400 -20.02900 26.39200 1.000 11.89880 111 TYR A N 1
ATOM 1454 C CA . TYR A 1 111 ? -12.96800 -19.69400 27.33400 1.000 12.20146 111 TYR A CA 1
ATOM 1455 C C . TYR A 1 111 ? -14.21700 -19.33200 26.54800 1.000 12.01460 111 TYR A C 1
ATOM 1456 O O . TYR A 1 111 ? -14.16800 -18.48900 25.65100 1.000 13.83850 111 TYR A O 1
ATOM 1474 N N . ALA A 1 112 ? -15.33600 -19.92200 26.93600 1.000 11.05922 112 ALA A N 1
ATOM 1475 C CA . ALA A 1 112 ? -16.66000 -19.56600 26.46400 1.000 10.38546 112 ALA A CA 1
ATOM 1476 C C . ALA A 1 112 ? -17.35700 -18.81900 27.58400 1.000 10.56969 112 ALA A C 1
ATOM 1477 O O . ALA A 1 112 ? -17.48000 -19.33100 28.69600 1.000 11.48296 112 ALA A O 1
ATOM 1484 N N . VAL A 1 113 ? -17.79400 -17.60600 27.27400 1.000 10.59074 113 VAL A N 1
ATOM 1485 C CA . VAL A 1 113 ? -18.24500 -16.63400 28.24500 1.000 10.56179 113 VAL A CA 1
ATOM 1486 C C . VAL A 1 113 ? -19.68900 -16.26600 27.95200 1.000 11.08028 113 VAL A C 1
ATOM 1487 O O . VAL A 1 113 ? -20.00100 -15.73500 26.88000 1.000 11.41189 113 VAL A O 1
ATOM 1500 N N . GLY A 1 114 ? -20.56500 -16.47300 28.92900 1.000 11.56718 114 GLY A N 1
ATOM 1501 C CA . GLY A 1 114 ? -21.92300 -15.99200 28.77900 1.000 12.01723 114 GLY A CA 1
ATOM 1502 C C . GLY A 1 114 ? -22.64700 -16.65300 27.63600 1.000 12.03302 114 GLY A C 1
ATOM 1503 O O . GLY A 1 114 ? -22.44600 -17.83700 27.31700 1.000 12.71995 114 GLY A O 1
ATOM 1507 N N . GLY A 1 115 ? -23.54700 -15.89100 27.03900 1.000 12.26463 115 GLY A N 1
ATOM 1508 C CA . GLY A 1 115 ? -24.40500 -16.38400 26.00300 1.000 12.34359 115 GLY A CA 1
ATOM 1509 C C . GLY A 1 115 ? -25.82800 -16.56600 26.47000 1.000 13.33844 115 GLY A C 1
ATOM 1510 O O . GLY A 1 115 ? -26.25200 -16.04800 27.50900 1.000 14.30171 115 GLY A O 1
ATOM 1514 N N . TYR A 1 116 ? -26.56800 -17.36100 25.70400 1.000 14.47805 116 TYR A N 1
ATOM 1515 C CA . TYR A 1 116 ? -27.97900 -17.60400 25.94400 1.000 14.92811 116 TYR A CA 1
ATOM 1516 C C . TYR A 1 116 ? -28.25700 -19.07600 25.72100 1.000 15.70978 116 TYR A C 1
ATOM 1517 O O . TYR A 1 116 ? -27.87000 -19.63500 24.69200 1.000 15.76242 116 TYR A O 1
ATOM 1535 N N . ASP A 1 117 ? -28.87000 -19.69900 26.70900 1.000 17.78897 117 ASP A N 1
ATOM 1536 C CA . ASP A 1 117 ? -29.30400 -21.08200 26.61900 1.000 19.98134 117 ASP A CA 1
ATOM 1537 C C . ASP A 1 117 ? -30.82300 -21.08600 26.53000 1.000 23.93182 117 ASP A C 1
ATOM 1538 O O . ASP A 1 117 ? -31.50600 -21.01200 27.55300 1.000 23.10277 117 ASP A O 1
ATOM 1547 N N . GLY A 1 118 ? -31.35300 -21.19300 25.32200 1.000 29.95359 118 GLY A N 1
ATOM 1548 C CA . GLY A 1 118 ? -32.80300 -21.19300 25.06400 1.000 39.10732 118 GLY A CA 1
ATOM 1549 C C . GLY A 1 118 ? -33.31200 -22.60000 24.88300 1.000 47.77152 118 GLY A C 1
ATOM 1550 O O . GLY A 1 118 ? -34.39300 -22.75100 24.32400 1.000 48.64267 118 GLY A O 1
ATOM 1554 N N . SER A 1 119 ? -32.53600 -23.59700 25.29400 1.000 54.45390 119 SER A N 1
ATOM 1555 C CA . SER A 1 119 ? -32.94000 -25.01900 25.24200 1.000 60.44672 119 SER A CA 1
ATOM 1556 C C . SER A 1 119 ? -34.07500 -25.19800 26.24600 1.000 65.47627 119 SER A C 1
ATOM 1557 O O . SER A 1 119 ? -34.31500 -24.26600 27.00300 1.000 65.72893 119 SER A O 1
ATOM 1565 N N . PRO A 1 120 ? -34.81900 -26.32500 26.24200 1.000 69.25041 120 PRO A N 1
ATOM 1566 C CA . PRO A 1 120 ? -35.83800 -26.55600 27.26800 1.000 70.24263 120 PRO A CA 1
ATOM 1567 C C . PRO A 1 120 ? -35.10000 -26.83800 28.58500 1.000 68.80825 120 PRO A C 1
ATOM 1568 O O . PRO A 1 120 ? -34.14200 -27.56100 28.54000 1.000 69.93996 120 PRO A O 1
ATOM 1579 N N . ASP A 1 121 ? -35.50300 -26.21200 29.68700 1.000 65.67366 121 ASP A N 1
ATOM 1580 C CA . ASP A 1 121 ? -34.81600 -26.27300 30.97400 1.000 62.26010 121 ASP A CA 1
ATOM 1581 C C . ASP A 1 121 ? -33.57600 -25.38700 30.96500 1.000 58.22277 121 ASP A C 1
ATOM 1582 O O . ASP A 1 121 ? -32.79000 -25.42600 31.92600 1.000 57.94642 121 ASP A O 1
ATOM 1586 N N . GLY A 1 122 ? -33.36800 -24.59400 29.91100 1.000 54.22492 122 GLY A N 1
ATOM 1587 C CA . GLY A 1 122 ? -32.22800 -23.70300 29.86900 1.000 50.51658 122 GLY A CA 1
ATOM 1588 C C . GLY A 1 122 ? -32.38200 -22.52500 30.81100 1.000 46.49242 122 GLY A C 1
ATOM 1589 O O . GLY A 1 122 ? -33.48300 -22.13100 31.19300 1.000 46.33187 122 GLY A O 1
ATOM 1593 N N . SER A 1 123 ? -31.25100 -21.92500 31.21200 1.000 42.46562 123 SER A N 1
ATOM 1594 C CA . SER A 1 123 ? -31.20900 -20.79800 32.17800 1.000 38.99678 123 SER A CA 1
ATOM 1595 C C . SER A 1 123 ? -31.37500 -19.45300 31.46800 1.000 33.63298 123 SER A C 1
ATOM 1596 O O . SER A 1 123 ? -31.33200 -18.45300 32.16900 1.000 35.26739 123 SER A O 1
ATOM 1604 N N . THR A 1 124 ? -31.57700 -19.44200 30.15300 1.000 27.94282 124 THR A N 1
ATOM 1605 C CA . THR A 1 124 ? -31.71700 -18.20600 29.33600 1.000 25.50043 124 THR A CA 1
ATOM 1606 C C . THR A 1 124 ? -30.40800 -17.40400 29.42800 1.000 19.38653 124 THR A C 1
ATOM 1607 O O . THR A 1 124 ? -29.39500 -17.95800 29.10000 1.000 19.33653 124 THR A O 1
ATOM 1618 N N . HIS A 1 125 ? -30.38800 -16.18000 29.92200 1.000 17.27312 125 HIS A N 1
ATOM 1619 C CA . HIS A 1 125 ? -29.15600 -15.35100 29.84400 1.000 16.33880 125 HIS A CA 1
ATOM 1620 C C . HIS A 1 125 ? -28.12400 -15.94500 30.78300 1.000 15.52291 125 HIS A C 1
ATOM 1621 O O . HIS A 1 125 ? -28.54000 -16.18200 31.87400 1.000 18.51275 125 HIS A O 1
ATOM 1635 N N . LEU A 1 126 ? -26.86500 -16.13300 30.37600 1.000 14.14117 126 LEU A N 1
ATOM 1636 C CA . LEU A 1 126 ? -25.86200 -16.83700 31.16400 1.000 13.30423 126 LEU A CA 1
ATOM 1637 C C . LEU A 1 126 ? -24.82800 -15.90300 31.77900 1.000 13.40424 126 LEU A C 1
ATOM 1638 O O . LEU A 1 126 ? -24.29100 -15.03200 31.09600 1.000 13.35160 126 LEU A O 1
ATOM 1654 N N . ASN A 1 127 ? -24.49400 -16.15300 33.06500 1.000 13.37002 127 ASN A N 1
ATOM 1655 C CA . ASN A 1 127 ? -23.28700 -15.59900 33.66500 1.000 13.98852 127 ASN A CA 1
ATOM 1656 C C . ASN A 1 127 ? -22.17700 -16.63300 33.74100 1.000 12.43307 127 ASN A C 1
ATOM 1657 O O . ASN A 1 127 ? -21.04700 -16.29400 34.09100 1.000 13.61479 127 ASN A O 1
ATOM 1668 N N . SER A 1 128 ? -22.44600 -17.87200 33.34400 1.000 13.30949 128 SER A N 1
ATOM 1669 C CA . SER A 1 128 ? -21.41300 -18.88100 33.52100 1.000 12.89365 128 SER A CA 1
ATOM 1670 C C . SER A 1 128 ? -20.34400 -18.78300 32.43900 1.000 12.58572 128 SER A C 1
ATOM 1671 O O . SER A 1 128 ? -20.54600 -18.20100 31.35600 1.000 12.56730 128 SER A O 1
ATOM 1679 N N . VAL A 1 129 ? -19.21500 -19.41900 32.74300 1.000 11.98828 129 VAL A N 1
ATOM 1680 C CA . VAL A 1 129 ? -17.98900 -19.35600 31.96300 1.000 11.46980 129 VAL A CA 1
ATOM 1681 C C . VAL A 1 129 ? -17.35600 -20.72600 32.02800 1.000 11.24345 129 VAL A C 1
ATOM 1682 O O . VAL A 1 129 ? -17.28600 -21.31700 33.11200 1.000 12.36201 129 VAL A O 1
ATOM 1695 N N . GLU A 1 130 ? -16.90900 -21.25000 30.88900 1.000 11.49085 130 GLU A N 1
ATOM 1696 C CA . GLU A 1 130 ? -16.24700 -22.54700 30.88400 1.000 11.77773 130 GLU A CA 1
ATOM 1697 C C . GLU A 1 130 ? -15.01600 -22.49700 30.00100 1.000 11.74351 130 GLU A C 1
ATOM 1698 O O . GLU A 1 130 ? -14.91000 -21.66400 29.09200 1.000 12.64362 130 GLU A O 1
ATOM 1710 N N . ALA A 1 131 ? -14.07400 -23.37900 30.29700 1.000 12.50413 131 ALA A N 1
ATOM 1711 C CA . ALA A 1 131 ? -12.74700 -23.39600 29.71100 1.000 13.35160 131 ALA A CA 1
ATOM 1712 C C . ALA A 1 131 ? -12.46600 -24.75300 29.08000 1.000 12.15672 131 ALA A C 1
ATOM 1713 O O . ALA A 1 131 ? -12.69500 -25.79800 29.70500 1.000 12.90944 131 ALA A O 1
ATOM 1720 N N . TYR A 1 132 ? -11.93900 -24.72200 27.85900 1.000 12.10671 132 TYR A N 1
ATOM 1721 C CA . TYR A 1 132 ? -11.61900 -25.90300 27.08100 1.000 11.82773 132 TYR A CA 1
ATOM 1722 C C . TYR A 1 132 ? -10.13500 -26.16400 27.12700 1.000 12.75153 132 TYR A C 1
ATOM 1723 O O . TYR A 1 132 ? -9.33500 -25.27500 26.82400 1.000 14.32277 132 TYR A O 1
ATOM 1741 N N . ASP A 1 133 ? -9.79200 -27.41800 27.45000 1.000 13.79113 133 ASP A N 1
ATOM 1742 C CA . ASP A 1 133 ? -8.43000 -27.91300 27.44000 1.000 15.79137 133 ASP A CA 1
ATOM 1743 C C . ASP A 1 133 ? -8.26500 -28.76300 26.19000 1.000 15.29657 133 ASP A C 1
ATOM 1744 O O . ASP A 1 133 ? -8.84900 -29.86200 26.10900 1.000 15.50186 133 ASP A O 1
ATOM 1753 N N . PRO A 1 134 ? -7.53400 -28.30600 25.15500 1.000 16.39407 134 PRO A N 1
ATOM 1754 C CA . PRO A 1 134 ? -7.42300 -29.06200 23.91200 1.000 17.26260 134 PRO A CA 1
ATOM 1755 C C . PRO A 1 134 ? -6.65700 -30.38500 24.08900 1.000 17.50473 134 PRO A C 1
ATOM 1756 O O . PRO A 1 134 ? -6.88100 -31.28500 23.35500 1.000 20.37876 134 PRO A O 1
ATOM 1767 N N . GLU A 1 135 ? -5.79700 -30.47200 25.08800 1.000 17.61790 135 GLU A N 1
ATOM 1768 C CA . GLU A 1 135 ? -4.98400 -31.69900 25.30800 1.000 19.85238 135 GLU A CA 1
ATOM 1769 C C . GLU A 1 135 ? -5.91600 -32.82600 25.76300 1.000 19.36548 135 GLU A C 1
ATOM 1770 O O . GLU A 1 135 ? -5.75700 -33.93300 25.25800 1.000 23.68705 135 GLU A O 1
ATOM 1774 N N . ARG A 1 136 ? -6.85700 -32.54900 26.66000 1.000 17.58632 136 ARG A N 1
ATOM 1775 C CA . ARG A 1 136 ? -7.78700 -33.56800 27.21100 1.000 18.74962 136 ARG A CA 1
ATOM 1776 C C . ARG A 1 136 ? -9.11200 -33.57700 26.44100 1.000 16.43355 136 ARG A C 1
ATOM 1777 O O . ARG A 1 136 ? -9.89100 -34.49600 26.65200 1.000 17.40472 136 ARG A O 1
ATOM 1789 N N . ASP A 1 137 ? -9.35800 -32.57000 25.60600 1.000 14.02537 137 ASP A N 1
ATOM 1790 C CA . ASP A 1 137 ? -10.63900 -32.45500 24.86200 1.000 13.11736 137 ASP A CA 1
ATOM 1791 C C . ASP A 1 137 ? -11.77900 -32.44900 25.88300 1.000 13.01209 137 ASP A C 1
ATOM 1792 O O . ASP A 1 137 ? -12.66700 -33.28800 25.77100 1.000 13.96483 137 ASP A O 1
ATOM 1801 N N . GLU A 1 138 ? -11.78100 -31.49100 26.80300 1.000 13.64374 138 GLU A N 1
ATOM 1802 C CA . GLU A 1 138 ? -12.73600 -31.39800 27.89500 1.000 14.34909 138 GLU A CA 1
ATOM 1803 C C . GLU A 1 138 ? -12.99000 -29.93400 28.21300 1.000 12.89365 138 GLU A C 1
ATOM 1804 O O . GLU A 1 138 ? -12.07700 -29.11300 28.12800 1.000 13.85956 138 GLU A O 1
ATOM 1816 N N . TRP A 1 139 ? -14.21800 -29.64900 28.65700 1.000 12.53308 139 TRP A N 1
ATOM 1817 C CA . TRP A 1 139 ? -14.63000 -28.33000 29.10900 1.000 12.60151 139 TRP A CA 1
ATOM 1818 C C . TRP A 1 139 ? -14.94200 -28.33500 30.60100 1.000 13.16210 139 TRP A C 1
ATOM 1819 O O . TRP A 1 139 ? -15.62600 -29.23200 31.09500 1.000 14.59122 139 TRP A O 1
ATOM 1840 N N . HIS A 1 140 ? -14.45700 -27.32000 31.31600 1.000 13.26475 140 HIS A N 1
ATOM 1841 C CA . HIS A 1 140 ? -14.68800 -27.20000 32.75700 1.000 14.86757 140 HIS A CA 1
ATOM 1842 C C . HIS A 1 140 ? -15.24700 -25.82600 33.08800 1.000 13.71217 140 HIS A C 1
ATOM 1843 O O . HIS A 1 140 ? -14.73900 -24.81000 32.60300 1.000 13.69112 140 HIS A O 1
ATOM 1847 N N . LEU A 1 141 ? -16.27600 -25.79400 33.94100 1.000 13.29896 141 LEU A N 1
ATOM 1848 C CA . LEU A 1 141 ? -16.83200 -24.51700 34.37300 1.000 13.74112 141 LEU A CA 1
ATOM 1849 C C . LEU A 1 141 ? -15.89000 -23.85300 35.36900 1.000 13.58321 141 LEU A C 1
ATOM 1850 O O . LEU A 1 141 ? -15.35200 -24.50400 36.26700 1.000 15.27025 141 LEU A O 1
ATOM 1866 N N . VAL A 1 142 ? -15.68900 -22.55300 35.21000 1.000 13.01735 142 VAL A N 1
ATOM 1867 C CA . VAL A 1 142 ? -14.85000 -21.73900 36.09300 1.000 13.22527 142 VAL A CA 1
ATOM 1868 C C . VAL A 1 142 ? -15.74600 -20.72200 36.79300 1.000 13.23843 142 VAL A C 1
ATOM 1869 O O . VAL A 1 142 ? -16.97000 -20.87700 36.79800 1.000 13.13315 142 VAL A O 1
ATOM 1882 N N . ALA A 1 143 ? -15.16600 -19.70800 37.42500 1.000 13.07262 143 ALA A N 1
ATOM 1883 C CA . ALA A 1 143 ? -15.96700 -18.73900 38.15900 1.000 13.82534 143 ALA A CA 1
ATOM 1884 C C . ALA A 1 143 ? -16.92000 -18.00600 37.21600 1.000 13.00419 143 ALA A C 1
ATOM 1885 O O . ALA A 1 143 ? -16.54900 -17.63300 36.08700 1.000 13.70427 143 ALA A O 1
ATOM 1892 N N . PRO A 1 144 ? -18.16600 -17.78900 37.63700 1.000 12.98577 144 PRO A N 1
ATOM 1893 C CA . PRO A 1 144 ? -19.11200 -17.06100 36.79400 1.000 12.67257 144 PRO A CA 1
ATOM 1894 C C . PRO A 1 144 ? -18.92700 -15.55600 36.89700 1.000 13.23317 144 PRO A C 1
ATOM 1895 O O . PRO A 1 144 ? -18.40800 -15.02400 37.88200 1.000 13.93588 144 PRO A O 1
ATOM 1906 N N . MET A 1 145 ? -19.42500 -14.86700 35.88300 1.000 13.61742 145 MET A N 1
ATOM 1907 C CA . MET A 1 145 ? -19.41600 -13.42300 35.89600 1.000 14.30698 145 MET A CA 1
ATOM 1908 C C . MET A 1 145 ? -20.39400 -12.89400 36.92800 1.000 14.99653 145 MET A C 1
ATOM 1909 O O . MET A 1 145 ? -21.31900 -13.58100 37.35600 1.000 15.61240 145 MET A O 1
ATOM 1923 N N . ASN A 1 146 ? -20.18000 -11.63200 37.28500 1.000 16.45724 146 ASN A N 1
ATOM 1924 C CA . ASN A 1 146 ? -21.10800 -10.89400 38.12900 1.000 18.72067 146 ASN A CA 1
ATOM 1925 C C . ASN A 1 146 ? -22.45200 -10.66100 37.45400 1.000 18.26008 146 ASN A C 1
ATOM 1926 O O . ASN A 1 146 ? -23.47300 -10.60300 38.13600 1.000 20.62616 146 ASN A O 1
ATOM 1937 N N . THR 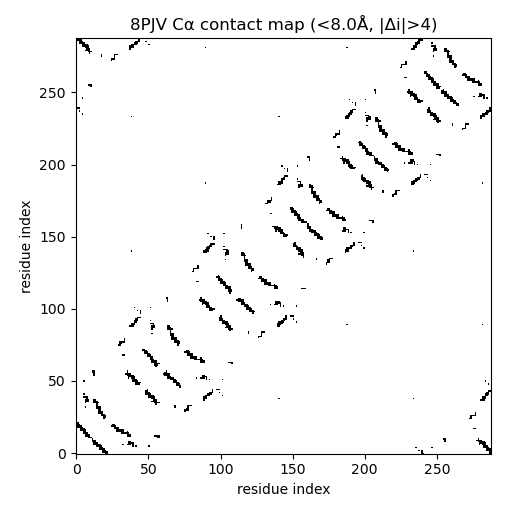A 1 147 ? -22.48200 -10.51000 36.14000 1.000 16.64410 147 THR A N 1
ATOM 1938 C CA . THR A 1 147 ? -23.69700 -10.19600 35.40200 1.000 16.14141 147 THR A CA 1
ATOM 1939 C C . THR A 1 147 ? -23.91300 -11.23700 34.31300 1.000 15.61503 147 THR A C 1
ATOM 1940 O O . THR A 1 147 ? -22.96500 -11.68500 33.66600 1.000 15.93086 147 THR A O 1
ATOM 1951 N N . ARG A 1 148 ? -25.17500 -11.61800 34.12100 1.000 14.69387 148 ARG A N 1
ATOM 1952 C CA . ARG A 1 148 ? -25.54300 -12.43500 32.97400 1.000 14.69650 148 ARG A CA 1
ATOM 1953 C C . ARG A 1 148 ? -25.44500 -11.60400 31.70500 1.000 14.43594 148 ARG A C 1
ATOM 1954 O O . ARG A 1 148 ? -25.92700 -10.47300 31.67200 1.000 15.31236 148 ARG A O 1
ATOM 1975 N N . ARG A 1 149 ? -24.84600 -12.17800 30.65200 1.000 14.38857 149 ARG A N 1
ATOM 1976 C CA . ARG A 1 149 ? -24.58000 -11.40400 29.41500 1.000 13.18842 149 ARG A CA 1
ATOM 1977 C C . ARG A 1 149 ? -24.76700 -12.26600 28.17300 1.000 13.33055 149 ARG A C 1
ATOM 1978 O O . ARG A 1 149 ? -23.91000 -13.06600 27.93500 1.000 14.92547 149 ARG A O 1
ATOM 1999 N N A SER A 1 150 ? -25.84000 -12.07000 27.42600 0.230 13.97536 150 SER A N 1
ATOM 2000 N N B SER A 1 150 ? -25.85100 -12.06400 27.43200 0.770 14.02800 150 SER A N 1
ATOM 2001 C CA A SER A 1 150 ? -25.99500 -12.70500 26.09200 0.230 15.02022 150 S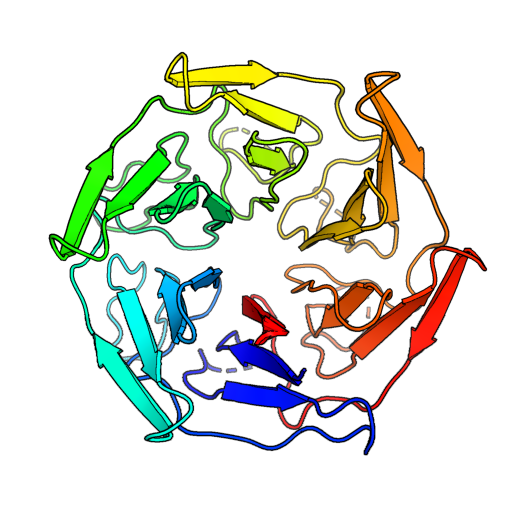ER A CA 1
ATOM 2002 C CA B SER A 1 150 ? -26.04000 -12.68600 26.09900 0.770 14.96495 150 SER A CA 1
ATOM 2003 C C A SER A 1 150 ? -25.60900 -11.66500 25.02900 0.230 13.81745 150 SER A C 1
ATOM 2004 C C B SER A 1 150 ? -25.60500 -11.66300 25.03200 0.770 13.62269 150 SER A C 1
ATOM 2005 O O A SER A 1 150 ? -25.58200 -10.50700 25.32700 0.230 14.47016 150 SER A O 1
ATOM 2006 O O B SER A 1 150 ? -25.59000 -10.50300 25.31700 0.770 14.68071 150 SER A O 1
ATOM 2021 N N . GLY A 1 151 ? -25.09400 -12.08100 23.89100 1.000 13.92009 151 GLY A N 1
ATOM 2022 C CA . GLY A 1 151 ? -24.64800 -11.07500 22.90000 1.000 13.84113 151 GLY A CA 1
ATOM 2023 C C . GLY A 1 151 ? -23.46700 -10.29300 23.44100 1.000 12.81469 151 GLY A C 1
ATOM 2024 O O . GLY A 1 151 ? -23.33200 -9.13800 23.17200 1.000 13.19632 151 GLY A O 1
ATOM 2028 N N . VAL A 1 152 ? -22.59500 -10.92900 24.18700 1.000 13.34634 152 VAL A N 1
ATOM 2029 C CA . VAL A 1 152 ? -21.46600 -10.30400 24.87100 1.000 12.28305 152 VAL A CA 1
ATOM 2030 C C . VAL A 1 152 ? -20.25200 -10.31700 23.96500 1.000 12.61993 152 VAL A C 1
ATOM 2031 O O . VAL A 1 152 ? -20.07500 -11.23200 23.15400 1.000 15.80453 152 VAL A O 1
ATOM 2044 N N . GLY A 1 153 ? -19.38700 -9.31800 24.11300 1.000 12.18567 153 GLY A N 1
ATOM 2045 C CA . GLY A 1 153 ? -18.08700 -9.29600 23.46200 1.000 12.34095 153 GLY A CA 1
ATOM 2046 C C . GLY A 1 153 ? -16.99100 -9.58500 24.46900 1.000 10.93815 153 GLY A C 1
ATOM 2047 O O . GLY A 1 153 ? -17.07600 -9.17100 25.62100 1.000 12.53045 153 GLY A O 1
ATOM 2051 N N A VAL A 1 154 ? -15.92100 -10.25600 24.03000 0.450 11.76457 154 VAL A N 1
ATOM 2052 N N B VAL A 1 154 ? -15.96900 -10.28300 24.01500 0.550 10.46178 154 VAL A N 1
ATOM 2053 C CA A VAL A 1 154 ? -14.87800 -10.73300 24.94300 0.450 13.34897 154 VAL A CA 1
ATOM 2054 C CA B VAL A 1 154 ? -14.85400 -10.56600 24.89000 0.550 11.76720 154 VAL A CA 1
ATOM 2055 C C A VAL A 1 154 ? -13.50900 -10.60400 24.28800 0.450 14.57017 154 VAL A C 1
ATOM 2056 C C B VAL A 1 154 ? -13.54100 -10.28800 24.19400 0.550 12.88576 154 VAL A C 1
ATOM 2057 O O A VAL A 1 154 ? -13.32900 -11.03400 23.14300 0.450 15.03865 154 VAL A O 1
ATOM 2058 O O B VAL A 1 154 ? -13.41900 -10.35400 22.96600 0.550 12.97787 154 VAL A O 1
ATOM 2083 N N . ALA A 1 155 ? -12.54000 -10.00700 25.00900 1.000 14.34383 155 ALA A N 1
ATOM 2084 C CA . ALA A 1 155 ? -11.16100 -9.94200 24.53200 1.000 16.53619 155 ALA A CA 1
ATOM 2085 C C . ALA A 1 155 ? -10.20200 -10.10900 25.71500 1.000 15.61240 155 ALA A C 1
ATOM 2086 O O . ALA A 1 155 ? -10.58600 -10.02700 26.87300 1.000 17.77845 155 ALA A O 1
ATOM 2094 N N . VAL A 1 156 ? -8.95000 -10.36300 25.39000 1.000 14.37541 156 VAL A N 1
ATOM 2095 C CA . VAL A 1 156 ? -7.90100 -10.63100 26.35700 1.000 15.16234 156 VAL A CA 1
ATOM 2096 C C . VAL A 1 156 ? -6.91100 -9.48100 26.31700 1.000 15.51239 156 VAL A C 1
ATOM 2097 O O . VAL A 1 156 ? -6.42500 -9.11000 25.24900 1.000 16.53883 156 VAL A O 1
ATOM 2110 N N . LEU A 1 157 ? -6.59400 -8.93100 27.48800 1.000 16.51251 157 LEU A N 1
ATOM 2111 C CA . LEU A 1 157 ? -5.67100 -7.81500 27.61600 1.000 17.38893 157 LEU A CA 1
ATOM 2112 C C . LEU A 1 157 ? -4.91400 -8.02000 28.91900 1.000 17.34418 157 LEU A C 1
ATOM 2113 O O . LEU A 1 157 ? -5.51900 -8.22900 29.97300 1.000 16.86781 157 LEU A O 1
ATOM 2129 N N . ASN A 1 158 ? -3.59700 -8.00000 28.82400 1.000 19.19967 158 ASN A N 1
ATOM 2130 C CA . ASN A 1 158 ? -2.73100 -8.11000 29.98300 1.000 21.03936 158 ASN A CA 1
ATOM 2131 C C . ASN A 1 158 ? -3.07200 -9.31700 30.84800 1.000 20.60510 158 ASN A C 1
ATOM 2132 O O . ASN A 1 158 ? -3.08900 -9.23900 32.07600 1.000 21.93947 158 ASN A O 1
ATOM 2143 N N . GLY A 1 159 ? -3.34400 -10.45000 30.20900 1.000 19.98661 159 GLY A N 1
ATOM 2144 C CA . GLY A 1 159 ? -3.51100 -11.66200 30.97500 1.000 19.75500 159 GLY A CA 1
ATOM 2145 C C . GLY A 1 159 ? -4.86200 -11.82300 31.62100 1.000 18.05743 159 GLY A C 1
ATOM 2146 O O . GLY A 1 159 ? -5.05000 -12.76100 32.41000 1.000 19.23915 159 GLY A O 1
ATOM 2150 N N . HIS A 1 160 ? -5.81400 -10.96200 31.29100 1.000 16.68358 160 HIS A N 1
ATOM 2151 C CA . HIS A 1 160 ? -7.14700 -11.03600 31.84100 1.000 15.49133 160 HIS A CA 1
ATOM 2152 C C . HIS A 1 160 ? -8.14700 -11.09200 30.70400 1.000 15.17287 160 HIS A C 1
ATOM 2153 O O . HIS A 1 160 ? -7.90400 -10.55100 29.62200 1.000 16.46776 160 HIS A O 1
ATOM 2167 N N . ILE A 1 161 ? -9.29500 -11.70300 30.96000 1.000 13.55689 161 ILE A N 1
ATOM 2168 C CA . ILE A 1 161 ? -10.38300 -11.71100 29.98000 1.000 13.56478 161 ILE A CA 1
ATOM 2169 C C . ILE A 1 161 ? -11.36800 -10.61700 30.35300 1.000 13.94115 161 ILE A C 1
ATOM 2170 O O . ILE A 1 161 ? -11.83400 -10.55300 31.49300 1.000 15.77031 161 ILE A O 1
ATOM 2186 N N . TYR A 1 162 ? -11.70000 -9.77800 29.40300 1.000 13.53320 162 TYR A N 1
ATOM 2187 C CA . TYR A 1 162 ? -12.72100 -8.76100 29.60300 1.000 13.86219 162 TYR A CA 1
ATOM 2188 C C . TYR A 1 162 ? -14.00000 -9.18900 28.90200 1.000 13.36213 162 TYR A C 1
ATOM 2189 O O . TYR A 1 162 ? -13.96900 -9.54800 27.72700 1.000 14.79914 162 TYR A O 1
ATOM 2207 N N . ALA A 1 163 ? -15.11300 -9.12900 29.63200 1.000 12.66731 163 ALA A N 1
ATOM 2208 C CA . ALA A 1 163 ? -16.46200 -9.31700 29.12400 1.000 12.09882 163 ALA A CA 1
ATOM 2209 C C . ALA A 1 163 ? -17.12400 -7.95300 29.05800 1.000 12.25147 163 ALA A C 1
ATOM 2210 O O . ALA A 1 163 ? -17.20300 -7.25000 30.06800 1.000 13.44898 163 ALA A O 1
ATOM 2217 N N . VAL A 1 164 ? -17.59900 -7.58600 27.87900 1.000 11.26188 164 VAL A N 1
ATOM 2218 C CA . VAL A 1 164 ? -18.02400 -6.23800 27.55600 1.000 11.36452 164 VAL A CA 1
ATOM 2219 C C . VAL A 1 164 ? -19.48100 -6.25100 27.09200 1.000 11.33820 164 VAL A C 1
ATOM 2220 O O . VAL A 1 164 ? -19.82200 -6.90700 26.10100 1.000 11.86721 164 VAL A O 1
ATOM 2233 N N . GLY A 1 165 ? -20.32300 -5.49800 27.79400 1.000 12.00670 165 GLY A N 1
ATOM 2234 C CA . GLY A 1 165 ? -21.67100 -5.31800 27.35900 1.000 12.68573 165 GLY A CA 1
ATOM 2235 C C . GLY A 1 165 ? -22.46100 -6.60200 27.33800 1.000 12.29621 165 GLY A C 1
ATOM 2236 O O . GLY A 1 165 ? -22.31700 -7.47400 28.19400 1.000 13.19106 165 GLY A O 1
ATOM 2240 N N . GLY A 1 166 ? -23.35400 -6.68300 26.36200 1.000 12.49624 166 GLY A N 1
ATOM 2241 C CA . GLY A 1 166 ? -24.30800 -7.75500 26.26300 1.000 12.94366 166 GLY A CA 1
ATOM 2242 C C . GLY A 1 166 ? -25.69100 -7.31700 26.68600 1.000 13.36476 166 GLY A C 1
ATOM 2243 O O . GLY A 1 166 ? -25.99600 -6.13500 26.81000 1.000 14.44121 166 GLY A O 1
ATOM 2247 N N . TYR A 1 167 ? -26.54500 -8.30800 26.90600 1.000 14.93600 167 TYR A N 1
ATOM 2248 C CA . TYR A 1 167 ? -27.89600 -8.07700 27.39600 1.000 16.82044 167 TYR A CA 1
ATOM 2249 C C . TYR A 1 167 ? -28.28600 -9.12400 28.42700 1.000 17.17838 167 TYR A C 1
ATOM 2250 O O . TYR A 1 167 ? -27.87800 -10.28200 28.36200 1.000 16.23616 167 TYR A O 1
ATOM 2268 N N . ASP A 1 168 ? -29.11000 -8.68500 29.36300 1.000 19.22336 168 ASP A N 1
ATOM 2269 C CA . ASP A 1 168 ? -29.64400 -9.50000 30.43600 1.000 22.96328 168 ASP A CA 1
ATOM 2270 C C . ASP A 1 168 ? -31.16700 -9.38500 30.42000 1.000 26.76374 168 ASP A C 1
ATOM 2271 O O . ASP A 1 168 ? -31.74000 -8.47200 29.82100 1.000 28.10863 168 ASP A O 1
ATOM 2280 N N . GLY A 1 169 ? -31.83400 -10.33700 31.05900 1.000 32.08806 169 GLY A N 1
ATOM 2281 C CA . GLY A 1 169 ? -33.27700 -10.27400 31.15400 1.000 39.04942 169 GLY A CA 1
ATOM 2282 C C . GLY A 1 169 ? -33.75100 -9.27900 32.20400 1.000 44.96592 169 GLY A C 1
ATOM 2283 O O . GLY A 1 169 ? -33.00700 -8.86200 33.09100 1.000 44.47375 169 GLY A O 1
ATOM 2287 N N . SER A 1 170 ? -35.02000 -8.89200 32.09300 1.000 49.99810 170 SER A N 1
ATOM 2288 C CA . SER A 1 170 ? -35.63400 -7.99500 33.07200 1.000 53.99595 170 SER A CA 1
ATOM 2289 C C . SER A 1 170 ? -37.14800 -8.19200 33.13000 1.000 54.66445 170 SER A C 1
ATOM 2290 O O . SER A 1 170 ? -37.76000 -8.64000 32.16200 1.000 54.60918 170 SER A O 1
ATOM 2298 N N . ASN A 1 175 ? -32.52900 -5.86000 28.91200 1.000 29.15876 175 ASN A N 1
ATOM 2299 C CA . ASN A 1 175 ? -31.62400 -4.86400 29.48000 1.000 27.64542 175 ASN A CA 1
ATOM 2300 C C . ASN A 1 175 ? -30.25400 -4.90100 28.79300 1.000 21.66839 175 ASN A C 1
ATOM 2301 O O . ASN A 1 175 ? -29.46000 -5.82100 29.00100 1.000 21.73418 175 ASN A O 1
ATOM 2311 N N . HIS A 1 176 ? -29.97000 -3.87700 28.00100 1.000 18.82857 176 HIS A N 1
ATOM 2312 C CA . HIS A 1 176 ? -28.71200 -3.77400 27.28100 1.000 17.56790 176 HIS A CA 1
ATOM 2313 C C . HIS A 1 176 ? -27.67700 -3.13500 28.18400 1.000 16.95993 176 HIS A C 1
ATOM 2314 O O . HIS A 1 176 ? -27.96000 -2.14100 28.85500 1.000 18.86542 176 HIS A O 1
ATOM 2328 N N . LEU A 1 177 ? -26.49100 -3.71900 28.22200 1.000 15.57818 177 LEU A N 1
ATOM 2329 C CA . LEU A 1 177 ? -25.53300 -3.44300 29.27800 1.000 14.50963 177 LEU A CA 1
ATOM 2330 C C . LEU A 1 177 ? -24.42900 -2.51900 28.79200 1.000 14.16222 177 LEU A C 1
ATOM 2331 O O . LEU A 1 177 ? -23.89100 -2.71100 27.70000 1.000 14.19381 177 LEU A O 1
ATOM 2347 N N . ASN A 1 178 ? -24.05300 -1.55100 29.63400 1.000 14.20697 178 ASN A N 1
ATOM 2348 C CA . ASN A 1 178 ? -22.78700 -0.84100 29.46400 1.000 14.94653 178 ASN A CA 1
ATOM 2349 C C . ASN A 1 178 ? -21.69600 -1.35900 30.39500 1.000 14.22013 178 ASN A C 1
ATOM 2350 O O . ASN A 1 178 ? -20.55000 -0.93000 30.29000 1.000 15.05707 178 ASN A O 1
ATOM 2361 N N . SER A 1 179 ? -22.01100 -2.29200 31.28300 1.000 14.60701 179 SER A N 1
ATOM 2362 C CA . SER A 1 179 ? -21.01000 -2.73000 32.23600 1.000 14.58333 179 SER A CA 1
ATOM 2363 C C . SER A 1 179 ? -19.98200 -3.64500 31.57900 1.000 13.55689 179 SER A C 1
ATOM 2364 O O . SER A 1 179 ? -20.21600 -4.24100 30.52400 1.000 13.34371 179 SER A O 1
ATOM 2372 N N . VAL A 1 180 ? -18.84500 -3.76600 32.27100 1.000 13.95694 180 VAL A N 1
ATOM 2373 C CA . VAL A 1 180 ? -17.65400 -4.46000 31.79700 1.000 12.96734 180 VAL A CA 1
ATOM 2374 C C . VAL A 1 180 ? -17.03500 -5.14200 33.00900 1.000 14.15170 180 VAL A C 1
ATOM 2375 O O . VAL A 1 180 ? -16.97400 -4.53600 34.08700 1.000 14.87020 180 VAL A O 1
ATOM 2388 N N . GLU A 1 181 ? -16.53800 -6.36600 32.84300 1.000 14.79651 181 GLU A N 1
ATOM 2389 C 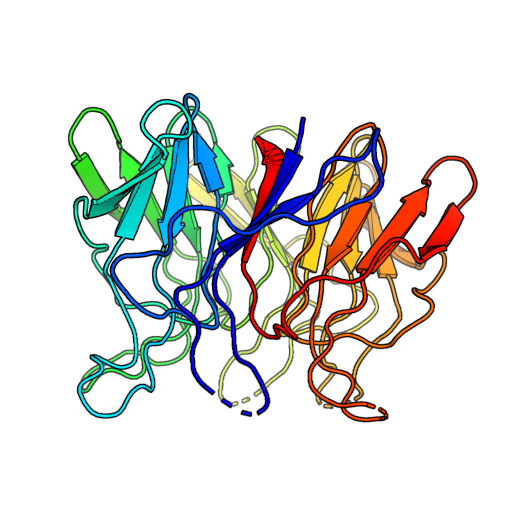CA . GLU A 1 181 ? -15.84800 -7.03600 33.97200 1.000 14.39909 181 GLU A CA 1
ATOM 2390 C C . GLU A 1 181 ? -14.62500 -7.78700 33.47300 1.000 14.42015 181 GLU A C 1
ATOM 2391 O O . GLU A 1 181 ? -14.56800 -8.06600 32.31400 1.000 14.36751 181 GLU A O 1
ATOM 2403 N N . ARG A 1 182 ? -13.69300 -8.07900 34.36200 1.000 16.23353 182 ARG A N 1
ATOM 2404 C CA . ARG A 1 182 ? -12.38500 -8.65200 34.00400 1.000 16.93887 182 ARG A CA 1
ATOM 2405 C C . ARG A 1 182 ? -12.16500 -9.94000 34.78600 1.000 15.35974 182 ARG A C 1
ATOM 2406 O O . ARG A 1 182 ? -12.33100 -9.92100 35.98100 1.000 17.48631 182 ARG A O 1
ATOM 2427 N N . TYR A 1 183 ? -11.69900 -10.97100 34.12100 1.000 14.97548 183 TYR A N 1
ATOM 2428 C CA . TYR A 1 183 ? -11.42000 -12.27700 34.74200 1.000 15.15971 183 TYR A CA 1
ATOM 2429 C C . TYR A 1 183 ? -9.94900 -12.44700 34.96100 1.000 15.96244 183 TYR A C 1
ATOM 2430 O O . TYR A 1 183 ? -9.16500 -12.25200 34.04600 1.000 17.02309 183 TYR A O 1
ATOM 2448 N N . ASP A 1 184 ? -9.57400 -12.77400 36.19700 1.000 16.35196 184 ASP A N 1
ATOM 2449 C CA . ASP A 1 184 ? -8.21700 -13.11100 36.56700 1.000 17.55210 184 ASP A CA 1
ATOM 2450 C C . ASP A 1 184 ? -8.10300 -14.62100 36.65900 1.000 17.88372 184 ASP A C 1
ATOM 2451 O O . ASP A 1 184 ? -8.67900 -15.22700 37.57600 1.000 18.07322 184 ASP A O 1
ATOM 2460 N N . PRO A 1 185 ? -7.39000 -15.27400 35.74900 1.000 19.03912 185 PRO A N 1
ATOM 2461 C CA . PRO A 1 185 ? -7.32700 -16.74200 35.80900 1.000 20.53404 185 PRO A CA 1
ATOM 2462 C C . PRO A 1 185 ? -6.55800 -17.26600 37.00100 1.000 22.05264 185 PRO A C 1
ATOM 2463 O O . PRO A 1 185 ? -6.79700 -18.40600 37.41400 1.000 24.13710 185 PRO A O 1
ATOM 2474 N N . GLU A 1 186 ? -5.65800 -16.48800 37.57200 1.000 22.05528 186 GLU A N 1
ATOM 2475 C CA . GLU A 1 186 ? -4.82500 -16.96400 38.70600 1.000 23.43702 186 GLU A CA 1
ATOM 2476 C C . GLU A 1 186 ? -5.72000 -17.13300 39.93200 1.000 22.88432 186 GLU A C 1
ATOM 2477 O O . GLU A 1 186 ? -5.61500 -18.16900 40.59700 1.000 26.12682 186 GLU A O 1
ATOM 2481 N N . ARG A 1 187 ? -6.59700 -16.18000 40.20100 1.000 21.02094 187 ARG A N 1
ATOM 2482 C CA . ARG A 1 187 ? -7.48700 -16.20800 41.39000 1.000 21.13674 187 ARG A CA 1
ATOM 2483 C C . ARG A 1 187 ? -8.86300 -16.78000 41.03300 1.000 17.85214 187 ARG A C 1
ATOM 2484 O O . ARG A 1 187 ? -9.65000 -17.00700 41.92600 1.000 19.75237 187 ARG A O 1
ATOM 2488 N N . ASP A 1 188 ? -9.12600 -16.99600 39.74900 1.000 16.32038 188 ASP A N 1
ATOM 2489 C CA . ASP A 1 188 ? -10.42100 -17.53400 39.28400 1.000 14.74124 188 ASP A CA 1
ATOM 2490 C C . ASP A 1 188 ? -11.55200 -16.62900 39.79100 1.000 14.78072 188 ASP A C 1
ATOM 2491 O O . ASP A 1 188 ? -12.40700 -17.11200 40.50000 1.000 15.84137 188 ASP A O 1
ATOM 2500 N N . GLU A 1 189 ? -11.54000 -15.35300 39.40000 1.000 15.89664 189 GLU A N 1
ATOM 2501 C CA . GLU A 1 189 ? -12.56500 -14.43800 39.85400 1.000 18.00216 189 GLU A CA 1
ATOM 2502 C C . GLU A 1 189 ? -12.77100 -13.34800 38.81500 1.000 16.40460 189 GLU A C 1
ATOM 2503 O O . GLU A 1 189 ? -11.86200 -12.98500 38.06200 1.000 16.79149 189 GLU A O 1
ATOM 2515 N N . TRP A 1 190 ? -13.97200 -12.78900 38.85000 1.000 16.70200 190 TRP A N 1
ATOM 2516 C CA . TRP A 1 190 ? -14.39600 -11.70400 37.94300 1.000 16.76517 190 TRP A CA 1
ATOM 2517 C C . TRP A 1 190 ? -14.62100 -10.41700 38.73800 1.000 19.22073 190 TRP A C 1
ATOM 2518 O O . TRP A 1 190 ? -15.26800 -10.49800 39.78400 1.000 20.94725 190 TRP A O 1
ATOM 2539 N N . ARG A 1 191 ? -14.14400 -9.29700 38.21800 1.000 21.19201 191 ARG A N 1
ATOM 2540 C CA . ARG A 1 191 ? -14.21100 -7.97000 38.88100 1.000 23.75022 191 ARG A CA 1
ATOM 2541 C C . ARG A 1 191 ? -14.81500 -6.95400 37.91200 1.000 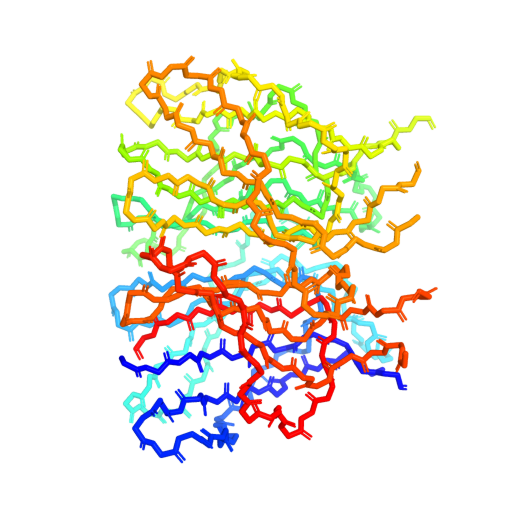20.75512 191 ARG A C 1
ATOM 2542 O O . ARG A 1 191 ? -14.20100 -6.70400 36.91500 1.000 20.61037 191 ARG A O 1
ATOM 2551 N N . LEU A 1 192 ? -15.91100 -6.30300 38.27200 1.000 19.49971 192 LEU A N 1
ATOM 2552 C CA . LEU A 1 192 ? -16.44100 -5.21100 37.41500 1.000 18.23377 192 LEU A CA 1
ATOM 2553 C C . LEU A 1 192 ? -15.40400 -4.09300 37.33900 1.000 18.11007 192 LEU A C 1
ATOM 2554 O O . LEU A 1 192 ? -14.73800 -3.86700 38.34900 1.000 19.24968 192 LEU A O 1
ATOM 2570 N N . VAL A 1 193 ? -15.22800 -3.47900 36.16800 1.000 17.18627 193 VAL A N 1
ATOM 2571 C CA . VAL A 1 193 ? -14.36600 -2.32100 35.95000 1.000 17.89425 193 VAL A CA 1
ATOM 2572 C C . VAL A 1 193 ? -15.23900 -1.19100 35.42900 1.000 16.61515 193 VAL A C 1
ATOM 2573 O O . VAL A 1 193 ? -16.47100 -1.24300 35.55500 1.000 17.40209 193 VAL A O 1
ATOM 2586 N N . ALA A 1 194 ? -14.63300 -0.16500 34.84100 1.000 17.00993 194 ALA A N 1
ATOM 2587 C CA . ALA A 1 194 ? -15.41300 0.99400 34.43600 1.000 17.16785 194 ALA A CA 1
ATOM 2588 C C . ALA A 1 194 ? -16.40800 0.61700 33.34000 1.000 15.82295 194 ALA A C 1
ATOM 2589 O O . ALA A 1 194 ? -16.06200 -0.11500 32.39800 1.000 15.94402 194 ALA A O 1
ATOM 2596 N N . PRO A 1 195 ? -17.63600 1.12700 33.40700 1.000 16.21773 195 PRO A N 1
ATOM 2597 C CA . PRO A 1 195 ? -18.60000 0.87900 32.33700 1.000 15.39658 195 PRO A CA 1
ATOM 2598 C C . PRO A 1 195 ? -18.34200 1.76000 31.13400 1.000 14.34909 195 PRO A C 1
ATOM 2599 O O . PRO A 1 195 ? -17.75000 2.82300 31.21700 1.000 15.94928 195 PRO A O 1
ATOM 2610 N N . MET A 1 196 ? -18.84000 1.28400 29.99900 1.000 14.68860 196 MET A N 1
ATOM 2611 C CA . MET A 1 196 ? -18.76900 2.03200 28.75200 1.000 13.43582 196 MET A CA 1
ATOM 2612 C C . MET A 1 196 ? -19.67300 3.26100 28.78800 1.000 13.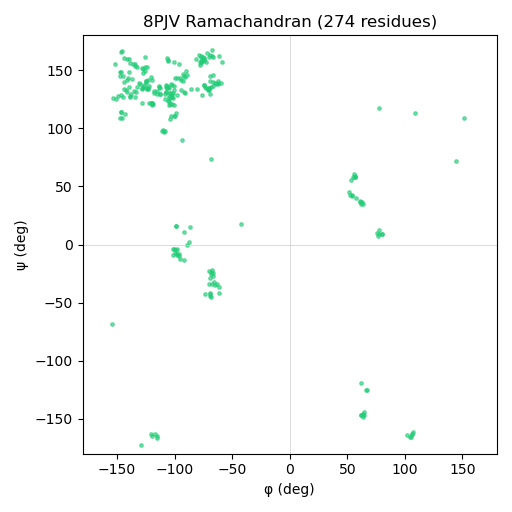82797 196 MET A C 1
ATOM 2613 O O . MET A 1 196 ? -20.60600 3.36900 29.59200 1.000 15.29394 196 MET A O 1
ATOM 2627 N N . ASN A 1 197 ? -19.39800 4.17400 27.85400 1.000 13.87798 197 ASN A N 1
ATOM 2628 C CA . ASN A 1 197 ? -20.24700 5.34100 27.66800 1.000 14.63597 197 ASN A CA 1
ATOM 2629 C C . ASN A 1 197 ? -21.62200 4.95400 27.14200 1.000 14.63597 197 ASN A C 1
ATOM 2630 O O . ASN A 1 197 ? -22.61700 5.58600 27.48500 1.000 16.87044 197 ASN A O 1
ATOM 2641 N N . THR A 1 198 ? -21.69900 3.92100 26.31900 1.000 14.48068 198 THR A N 1
ATOM 2642 C CA . THR A 1 198 ? -22.93500 3.49800 25.67000 1.000 14.56490 198 THR A CA 1
ATOM 2643 C C . THR A 1 198 ? -23.21400 2.03500 25.98600 1.000 13.58321 198 THR A C 1
ATOM 2644 O O . THR A 1 198 ? -22.29900 1.20900 26.00600 1.000 14.13327 198 THR A O 1
ATOM 2655 N N . ARG A 1 199 ? -24.48200 1.72800 26.23800 1.000 13.54373 199 ARG A N 1
ATOM 2656 C CA . ARG A 1 199 ? -24.92500 0.34900 26.35300 1.000 13.65953 199 ARG A CA 1
ATOM 2657 C C . ARG A 1 199 ? -24.85600 -0.34400 24.99900 1.000 13.11210 199 ARG A C 1
ATOM 2658 O O . A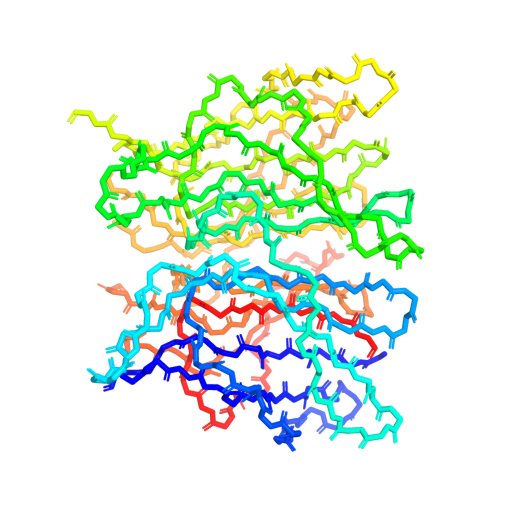RG A 1 199 ? -25.26900 0.22000 23.98700 1.000 13.73323 199 ARG A O 1
ATOM 2679 N N . ARG A 1 200 ? -24.33300 -1.57400 24.99200 1.000 12.37780 200 ARG A N 1
ATOM 2680 C CA . ARG A 1 200 ? -24.08400 -2.27800 23.73000 1.000 13.12263 200 ARG A CA 1
ATOM 2681 C C . ARG A 1 200 ? -24.28000 -3.77600 23.89300 1.000 13.17790 200 ARG A C 1
ATOM 2682 O O . ARG A 1 200 ? -23.48400 -4.42800 24.56000 1.000 13.94115 200 ARG A O 1
ATOM 2703 N N . SER A 1 201 ? -25.28300 -4.32600 23.23500 1.000 13.62532 201 SER A N 1
ATOM 2704 C CA . SER A 1 201 ? -25.34600 -5.77400 23.03500 1.000 14.63333 201 SER A CA 1
ATOM 2705 C C . SER A 1 201 ? -25.01700 -6.08900 21.58200 1.000 13.88324 201 SER A C 1
ATOM 2706 O O . SER A 1 201 ? -25.09100 -5.21900 20.71700 1.000 14.14906 201 SER A O 1
ATOM 2714 N N . GLY A 1 202 ? -24.63400 -7.33100 21.30600 1.000 14.35698 202 GLY A N 1
ATOM 2715 C CA . GLY A 1 202 ? -24.21900 -7.65300 19.95000 1.000 14.69650 202 GLY A CA 1
ATOM 2716 C C . GLY A 1 202 ? -23.01400 -6.84400 19.53700 1.000 13.77270 202 GLY A C 1
ATOM 2717 O O . GLY A 1 202 ? -22.90600 -6.43800 18.37400 1.000 14.22276 202 GLY A O 1
ATOM 2721 N N . VAL A 1 203 ? -22.10100 -6.60500 20.47800 1.000 13.98062 203 VAL A N 1
ATOM 2722 C CA . VAL A 1 203 ? -20.95600 -5.71400 20.32800 1.000 13.18842 203 VAL A CA 1
ATOM 2723 C C . VAL A 1 203 ? -19.73600 -6.50500 19.90100 1.000 12.95682 203 VAL A C 1
ATOM 2724 O O . VAL A 1 203 ? -19.50400 -7.60200 20.40600 1.000 15.65188 203 VAL A O 1
ATOM 2737 N N . GLY A 1 204 ? -18.92000 -5.93700 19.02100 1.000 12.61993 204 GLY A N 1
ATOM 2738 C CA . GLY A 1 204 ? -17.65300 -6.53400 18.68400 1.000 12.87786 204 GLY A CA 1
ATOM 2739 C C . GLY A 1 204 ? -16.56400 -5.97000 19.57500 1.000 11.56454 204 GLY A C 1
ATOM 2740 O O . GLY A 1 204 ? -16.55100 -4.78900 19.86200 1.000 12.66731 204 GLY A O 1
ATOM 2744 N N . VAL A 1 205 ? -15.64900 -6.82100 20.00000 1.000 11.57507 205 VAL A N 1
ATOM 2745 C CA . VAL A 1 205 ? -14.61500 -6.41100 20.93000 1.000 13.06472 205 VAL A CA 1
ATOM 2746 C C . VAL A 1 205 ? -13.27700 -6.92900 20.44700 1.000 13.82008 205 VAL A C 1
ATOM 2747 O O . VAL A 1 205 ? -13.15500 -8.11500 20.12100 1.000 15.95718 205 VAL A O 1
ATOM 2760 N N . ALA A 1 206 ? -12.27200 -6.05300 20.40100 1.000 14.07800 206 ALA A N 1
ATOM 2761 C CA . ALA A 1 206 ? -10.92200 -6.49500 20.08600 1.000 16.88097 206 ALA A CA 1
ATOM 2762 C C . ALA A 1 206 ? -9.90400 -5.66600 20.83800 1.000 15.67556 206 ALA A C 1
ATOM 2763 O O . ALA A 1 206 ? -10.20400 -4.61800 21.39600 1.000 17.95742 206 ALA A O 1
ATOM 2770 N N . VAL A 1 207 ? -8.68700 -6.16700 20.86400 1.000 16.34670 207 VAL A N 1
ATOM 2771 C CA . VAL A 1 207 ? -7.59100 -5.54600 21.57500 1.000 17.41525 207 VAL A CA 1
ATOM 2772 C C . VAL A 1 207 ? -6.55700 -5.10600 20.56400 1.000 17.48631 207 VAL A C 1
ATOM 2773 O O . VAL A 1 207 ? -6.15300 -5.88100 19.69200 1.000 18.81805 207 VAL A O 1
ATOM 2786 N N . LEU A 1 208 ? -6.14500 -3.85400 20.67300 1.000 17.91531 208 LEU A N 1
ATOM 2787 C CA . LEU A 1 208 ? -5.17300 -3.28400 19.75700 1.000 19.19177 208 LEU A CA 1
ATOM 2788 C C . LEU A 1 208 ? -4.38000 -2.23800 20.51600 1.000 19.76553 208 LEU A C 1
ATOM 2789 O O . LEU A 1 208 ? -4.96400 -1.36700 21.16300 1.000 18.73119 208 LEU A O 1
ATOM 2805 N N . ASN A 1 209 ? -3.05800 -2.35700 20.46100 1.000 21.17359 209 ASN A N 1
ATOM 2806 C CA . ASN A 1 209 ? -2.16000 -1.36300 21.03600 1.000 23.09751 209 ASN A CA 1
ATOM 2807 C C . ASN A 1 209 ? -2.49000 -1.10200 22.50300 1.000 22.79221 209 ASN A C 1
ATOM 2808 O O . ASN A 1 209 ? -2.48000 0.03600 22.97200 1.000 24.43977 209 ASN A O 1
ATOM 2819 N N . GLY A 1 210 ? -2.77700 -2.16900 23.24600 1.000 21.86052 210 GLY A N 1
ATOM 2820 C CA . GLY A 1 210 ? -2.96500 -2.05100 24.68000 1.000 21.82630 210 GLY A CA 1
ATOM 2821 C C . GLY A 1 210 ? -4.29500 -1.50000 25.13900 1.000 21.04463 210 GLY A C 1
ATOM 2822 O O . GLY A 1 210 ? -4.43000 -1.16500 26.32700 1.000 21.84999 210 GLY A O 1
ATOM 2826 N N . HIS A 1 211 ? -5.27900 -1.40000 24.25500 1.000 18.34167 211 HIS A N 1
ATOM 2827 C CA . HIS A 1 211 ? -6.59500 -0.90700 24.60300 1.000 17.53368 211 HIS A CA 1
ATOM 2828 C C . HIS A 1 211 ? -7.60100 -1.93500 24.11600 1.000 16.57304 211 HIS A C 1
ATOM 2829 O O . HIS A 1 211 ? -7.37500 -2.62000 23.11300 1.000 17.50736 211 HIS A O 1
ATOM 2843 N N . ILE A 1 212 ? -8.73600 -1.99700 24.79900 1.000 16.06772 212 ILE A N 1
ATOM 2844 C CA . ILE A 1 212 ? -9.87500 -2.76600 24.31200 1.000 15.69136 212 ILE A CA 1
ATOM 2845 C C . ILE A 1 212 ? -10.77500 -1.82400 23.54100 1.000 15.35974 212 ILE A C 1
ATOM 2846 O O . ILE A 1 212 ? -11.12400 -0.74500 24.03000 1.000 17.89951 212 ILE A O 1
ATOM 2862 N N . TYR A 1 213 ? -11.19700 -2.24600 22.36900 1.000 13.49109 213 TYR A N 1
ATOM 2863 C CA . TYR A 1 213 ? -12.16500 -1.50000 21.58800 1.000 13.49899 213 TYR A CA 1
ATOM 2864 C C . TYR A 1 213 ? -13.50300 -2.21200 21.60200 1.000 12.65941 213 TYR A C 1
ATOM 2865 O O . TYR A 1 213 ? -13.58600 -3.41600 21.32200 1.000 14.19644 213 TYR A O 1
ATOM 2883 N N . ALA A 1 214 ? -14.54800 -1.45100 21.89500 1.000 11.21977 214 ALA A N 1
ATOM 2884 C CA . ALA A 1 214 ? -15.93400 -1.89100 21.78700 1.000 11.29609 214 ALA A CA 1
ATOM 2885 C C . ALA A 1 214 ? -16.52300 -1.24200 20.55400 1.000 11.13291 214 ALA A C 1
ATOM 2886 O O . ALA A 1 214 ? -16.55800 -0.01200 20.46500 1.000 12.11724 214 ALA A O 1
ATOM 2893 N N . VAL A 1 215 ? -16.97000 -2.06000 19.61200 1.000 10.95658 215 VAL A N 1
ATOM 2894 C CA . VAL A 1 215 ? -17.30200 -1.63900 18.26700 1.000 10.76182 215 VAL A CA 1
ATOM 2895 C C . VAL A 1 215 ? -18.77300 -1.91900 18.00300 1.000 11.05922 215 VAL A C 1
ATOM 2896 O O . VAL A 1 215 ? -19.20800 -3.07500 18.01000 1.000 11.53823 215 VAL A O 1
ATOM 2909 N N . GLY A 1 216 ? -19.52700 -0.87300 17.69400 1.000 11.25398 216 GLY A N 1
ATOM 2910 C CA . GLY A 1 216 ? -20.90400 -1.05800 17.29600 1.000 11.62245 216 GLY A CA 1
ATOM 2911 C C . GLY A 1 216 ? -21.75400 -1.69300 18.37800 1.000 11.79878 216 GLY A C 1
ATOM 2912 O O . GLY A 1 216 ? -21.57200 -1.44800 19.57800 1.000 12.16198 216 GLY A O 1
ATOM 2916 N N . GLY A 1 217 ? -22.73100 -2.48600 17.93400 1.000 11.72246 217 GLY A N 1
ATOM 2917 C CA . GLY A 1 217 ? -23.69600 -3.09200 18.80900 1.000 12.78048 217 GLY A CA 1
ATOM 2918 C C . GLY A 1 217 ? -25.05700 -2.43700 18.70500 1.000 12.75153 217 GLY A C 1
ATOM 2919 O O . GLY A 1 217 ? -25.37200 -1.71800 17.75000 1.000 13.36213 217 GLY A O 1
ATOM 2923 N N . TYR A 1 218 ? -25.87600 -2.70800 19.71600 1.000 13.84113 218 TYR A N 1
ATOM 2924 C CA . TYR A 1 218 ? -27.26300 -2.29300 19.78600 1.000 14.68597 218 TYR A CA 1
ATOM 2925 C C . TYR A 1 218 ? -27.53500 -1.73500 21.17400 1.000 14.72545 218 TYR A C 1
ATOM 2926 O O . TYR A 1 218 ? -27.24000 -2.38900 22.17900 1.000 15.12023 218 TYR A O 1
ATOM 2944 N N . ASP A 1 219 ? -28.08300 -0.52000 21.21900 1.000 16.39670 219 ASP A N 1
ATOM 2945 C CA . ASP A 1 219 ? -28.48000 0.12900 22.46200 1.000 19.02860 219 ASP A CA 1
ATOM 2946 C C . ASP A 1 219 ? -30.00400 0.14000 22.42600 1.000 21.61838 219 ASP A C 1
ATOM 2947 O O . ASP A 1 219 ? -30.61700 0.97400 21.75700 1.000 22.34215 219 ASP A O 1
ATOM 2956 N N . GLY A 1 220 ? -30.61000 -0.82200 23.10300 1.000 25.03984 220 GLY A N 1
ATOM 2957 C CA . GLY A 1 220 ? -32.05500 -0.92200 23.17700 1.000 29.78252 220 GLY A CA 1
ATOM 2958 C C . GLY A 1 220 ? -32.64600 -0.24400 24.40100 1.000 33.54086 220 GLY A C 1
ATOM 2959 O O . GLY A 1 220 ? -32.14800 0.79000 24.86000 1.000 36.70177 220 GLY A O 1
ATOM 2963 N N . THR A 1 226 ? -31.37600 1.52700 18.84800 1.000 34.20673 226 THR A N 1
ATOM 2964 C CA . THR A 1 226 ? -30.32900 2.13400 18.03900 1.000 28.98242 226 THR A CA 1
ATOM 2965 C C . THR A 1 226 ? -29.25300 1.10600 17.70000 1.000 19.52339 226 THR A C 1
ATOM 2966 O O . THR A 1 226 ? -28.54300 0.62000 18.58400 1.000 18.52327 226 THR A O 1
ATOM 2977 N N . HIS A 1 227 ? -29.10400 0.83900 16.40700 1.000 17.04678 227 HIS A N 1
ATOM 2978 C CA . HIS A 1 227 ? -27.93100 0.16400 15.87500 1.000 15.31763 227 HIS A CA 1
ATOM 2979 C C . HIS A 1 227 ? -26.80000 1.16700 15.83100 1.000 14.35172 227 HIS A C 1
ATOM 2980 O O . HIS A 1 227 ? -26.95900 2.26700 15.28900 1.000 17.23628 227 HIS A O 1
ATOM 2994 N N . LEU A 1 228 ? -25.65900 0.79300 16.38800 1.000 12.64625 228 LEU A N 1
ATOM 2995 C CA . LEU A 1 228 ? -24.60000 1.74100 16.68600 1.000 11.90406 228 LEU A CA 1
ATOM 2996 C C . LEU A 1 228 ? -23.49900 1.71500 15.63900 1.000 11.74615 228 LEU A C 1
ATOM 2997 O O . LEU A 1 228 ? -23.03800 0.65000 15.21800 1.000 12.09882 228 LEU A O 1
ATOM 3013 N N . ASN A 1 229 ? -23.05900 2.92200 15.24500 1.000 11.85405 229 ASN A N 1
ATOM 3014 C CA . ASN A 1 229 ? -21.78500 3.08300 14.55800 1.000 11.65929 229 ASN A CA 1
ATOM 3015 C C . ASN A 1 229 ? -20.66300 3.50400 15.50100 1.000 11.98565 229 ASN A C 1
ATOM 3016 O O . ASN A 1 229 ? -19.50300 3.55100 15.09200 1.000 11.85932 229 ASN A O 1
ATOM 3027 N N . SER A 1 230 ? -20.97100 3.84200 16.74300 1.000 11.95670 230 SER A N 1
ATOM 3028 C CA . SER A 1 230 ? -19.94100 4.39200 17.61400 1.000 11.69088 230 SER A CA 1
ATOM 3029 C C . SER A 1 230 ? -19.00500 3.29000 18.11000 1.000 11.35926 230 SER A C 1
ATOM 3030 O O . SER A 1 230 ? -19.32500 2.09200 18.10300 1.000 11.45400 230 SER A O 1
ATOM 3038 N N . VAL A 1 231 ? -17.82200 3.73600 18.51100 1.000 11.19345 231 VAL A N 1
ATOM 3039 C CA . VAL A 1 231 ? -16.71100 2.88900 18.91400 1.000 11.33031 231 VAL A CA 1
ATOM 3040 C C . VAL A 1 231 ? -16.05500 3.53900 20.11900 1.000 11.56454 231 VAL A C 1
ATOM 3041 O O . VAL A 1 231 ? -15.78900 4.74900 20.10100 1.000 12.73574 231 VAL A O 1
ATOM 3054 N N . GLU A 1 232 ? -15.73200 2.75500 21.14000 1.000 11.53033 232 GLU A N 1
ATOM 3055 C CA . GLU A 1 232 ? -15.05800 3.32100 22.29900 1.000 12.71995 232 GLU A CA 1
ATOM 3056 C C . GLU A 1 232 ? -13.90500 2.42200 22.70100 1.000 12.44623 232 GLU A C 1
ATOM 3057 O O . GLU A 1 232 ? -13.89500 1.22300 22.40700 1.000 13.55689 232 GLU A O 1
ATOM 3069 N N . ALA A 1 233 ? -12.91400 3.03500 23.33600 1.000 12.96471 233 ALA A N 1
ATOM 3070 C CA . ALA A 1 233 ? -11.64900 2.40500 23.67700 1.000 14.96495 233 ALA A CA 1
ATOM 3071 C C . ALA A 1 233 ? -11.42800 2.48000 25.17800 1.000 14.20697 233 ALA A C 1
ATOM 3072 O O . ALA A 1 233 ? -11.60800 3.53700 25.78900 1.000 14.23329 233 ALA A O 1
ATOM 3079 N N . TYR A 1 234 ? -10.97000 1.37100 25.75500 1.000 14.65965 234 TYR A N 1
ATOM 3080 C CA . TYR A 1 234 ? -10.72900 1.23100 27.18100 1.000 15.34658 234 TYR A CA 1
ATOM 3081 C C . TYR A 1 234 ? -9.24100 1.27300 27.44800 1.000 17.03362 234 TYR A C 1
ATOM 3082 O O . TYR A 1 234 ? -8.47700 0.48200 26.87700 1.000 18.54170 234 TYR A O 1
ATOM 3100 N N . ASP A 1 235 ? -8.85100 2.17200 28.34600 1.000 18.70751 235 ASP A N 1
ATOM 3101 C CA . ASP A 1 235 ? -7.49400 2.26500 28.84500 1.000 21.17622 235 ASP A CA 1
ATOM 3102 C C . ASP A 1 235 ? -7.42300 1.56000 30.19100 1.000 21.92895 235 ASP A C 1
ATOM 3103 O O . ASP A 1 235 ? -8.00800 2.05500 31.17300 1.000 22.25267 235 ASP A O 1
ATOM 3112 N N . PRO A 1 236 ? -6.69600 0.44700 30.30800 1.000 23.91866 236 PRO A N 1
ATOM 3113 C CA . PRO A 1 236 ? -6.64900 -0.25600 31.59400 1.000 25.96364 236 PRO A CA 1
ATOM 3114 C C . PRO A 1 236 ? -5.87800 0.49600 32.66000 1.000 26.99534 236 PRO A C 1
ATOM 3115 O O . PRO A 1 236 ? -6.10200 0.24300 33.84700 1.000 28.60080 236 PRO A O 1
ATOM 3126 N N . GLU A 1 237 ? -4.97500 1.38700 32.27200 1.000 27.68490 237 GLU A N 1
ATOM 3127 C CA . GLU A 1 237 ? -4.12600 2.13500 33.24000 1.000 29.40353 237 GLU A CA 1
ATOM 3128 C C . GLU A 1 237 ? -5.03100 3.08800 34.02100 1.000 29.93780 237 GLU A C 1
ATOM 3129 O O . GLU A 1 237 ? -4.90000 3.11900 35.25100 1.000 31.69327 237 GLU A O 1
ATOM 3133 N N . ARG A 1 238 ? -5.92600 3.80600 33.35300 1.000 29.37984 238 ARG A N 1
ATOM 3134 C CA . ARG A 1 238 ? -6.81100 4.81000 33.99100 1.000 29.96412 238 ARG A CA 1
ATOM 3135 C C . ARG A 1 238 ? -8.20200 4.24200 34.28600 1.000 26.99534 238 ARG A C 1
ATOM 3136 O O . ARG A 1 238 ? -8.97900 4.92300 34.94100 1.000 27.87439 238 ARG A O 1
ATOM 3157 N N . ASP A 1 239 ? -8.50800 3.03400 33.81400 1.000 23.53177 239 ASP A N 1
ATOM 3158 C CA . ASP A 1 239 ? -9.84500 2.42600 33.99500 1.000 21.64733 239 ASP A CA 1
ATOM 3159 C C . ASP A 1 239 ? -10.87800 3.39300 33.41300 1.000 20.20769 239 ASP A C 1
ATOM 3160 O O . ASP A 1 239 ? -11.78200 3.78300 34.13400 1.000 21.83420 239 ASP A O 1
ATOM 3169 N N . GLU A 1 240 ? -10.75300 3.73500 32.12700 1.000 18.83647 240 GLU A N 1
ATOM 3170 C CA . GLU A 1 240 ? -11.65000 4.69800 31.50900 1.000 18.98649 240 GLU A CA 1
ATOM 3171 C C . GLU A 1 240 ? -11.92500 4.31300 30.06600 1.000 17.00204 240 GLU A C 1
ATOM 3172 O O . GLU A 1 240 ? -11.04200 3.80000 29.37500 1.000 17.82319 240 GLU A O 1
ATOM 3184 N N . TRP A 1 241 ? -13.14900 4.58300 29.62400 1.000 16.23879 241 TRP A N 1
ATOM 3185 C CA . TRP A 1 241 ? -13.55400 4.44200 28.23500 1.000 15.47817 241 TRP A CA 1
ATOM 3186 C C . TRP A 1 241 ? -13.72800 5.80400 27.56900 1.000 15.41237 241 TRP A C 1
ATOM 3187 O O . TRP A 1 241 ? -14.35600 6.71600 28.12300 1.000 16.04140 241 TRP A O 1
ATOM 3208 N N . HIS A 1 242 ? -13.21200 5.92000 26.35900 1.000 14.26224 242 HIS A N 1
ATOM 3209 C CA . HIS A 1 242 ? -13.33800 7.13100 25.55600 1.000 15.30447 242 HIS A CA 1
ATOM 3210 C C . HIS A 1 242 ? -13.81800 6.75700 24.16500 1.000 14.54122 242 HIS A C 1
ATOM 3211 O O . HIS A 1 242 ? -13.36200 5.76700 23.57500 1.000 15.00706 242 HIS A O 1
ATOM 3225 N N . LEU A 1 243 ? -14.72200 7.56800 23.63300 1.000 14.13591 243 LEU A N 1
ATOM 3226 C CA . LEU A 1 243 ? -15.14900 7.37400 22.25100 1.000 14.16222 243 LEU A CA 1
ATOM 3227 C C . LEU A 1 243 ? -14.00400 7.72400 21.31300 1.000 13.78850 243 LEU A C 1
ATOM 3228 O O . LEU A 1 243 ? -13.24900 8.67100 21.56300 1.000 15.46238 243 LEU A O 1
ATOM 3244 N N . VAL A 1 244 ? -13.90900 6.99400 20.21100 1.000 13.15158 244 VAL A N 1
ATOM 3245 C CA . VAL A 1 244 ? -12.97800 7.28500 19.12700 1.000 13.75165 244 VAL A CA 1
ATOM 3246 C C . VAL A 1 244 ? -13.80300 7.52300 17.85800 1.000 12.37254 244 VAL A C 1
ATOM 3247 O O . VAL A 1 244 ? -15.01400 7.76200 17.93100 1.000 12.66204 244 VAL A O 1
ATOM 3260 N N . ALA A 1 245 ? -13.17400 7.49200 16.69700 1.000 13.24633 245 ALA A N 1
ATOM 3261 C CA . ALA A 1 245 ? -13.93100 7.75800 15.48200 1.000 12.78838 245 ALA A CA 1
ATOM 3262 C C . ALA A 1 245 ? -14.99100 6.67100 15.28000 1.000 12.41728 245 ALA A C 1
ATOM 3263 O O . ALA A 1 245 ? -14.69700 5.47100 15.43900 1.000 12.64362 245 ALA A O 1
ATOM 3270 N N . PRO A 1 246 ? -16.20200 7.03700 14.87200 1.000 12.14619 246 PRO A N 1
ATOM 3271 C CA . PRO A 1 246 ? -17.24400 6.04200 14.59600 1.000 11.78562 246 PRO A CA 1
ATOM 3272 C C . PRO A 1 246 ? -17.01400 5.36700 13.24400 1.000 11.69877 246 PRO A C 1
ATOM 3273 O O . PRO A 1 246 ? -16.38800 5.90900 12.33400 1.000 12.15409 246 PRO A O 1
ATOM 3284 N N . MET A 1 247 ? -17.56600 4.15800 13.11200 1.000 12.11461 247 MET A N 1
ATOM 3285 C CA . MET A 1 247 ? -17.55000 3.47100 11.83000 1.000 11.94354 247 MET A CA 1
ATOM 3286 C C . MET A 1 2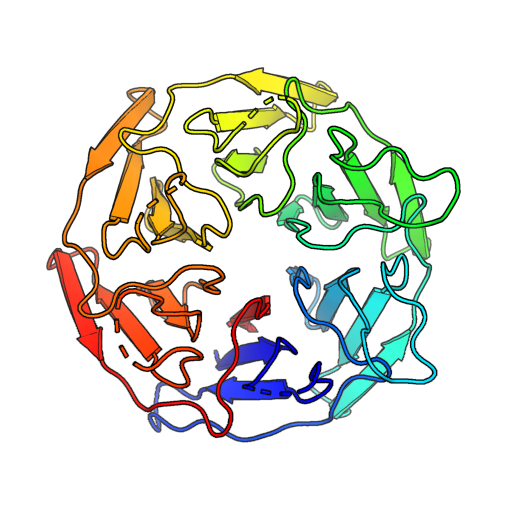47 ? -18.42900 4.25400 10.85200 1.000 12.75942 247 MET A C 1
ATOM 3287 O O . MET A 1 247 ? -19.30800 5.03800 11.24600 1.000 13.98589 247 MET A O 1
ATOM 3301 N N . ASN A 1 248 ? -18.19700 3.97700 9.56400 1.000 13.44635 248 ASN A N 1
ATOM 3302 C CA . ASN A 1 248 ? -19.00800 4.52400 8.49300 1.000 15.56766 248 ASN A CA 1
ATOM 3303 C C . ASN A 1 248 ? -20.41200 3.93200 8.48000 1.000 13.86482 248 ASN A C 1
ATOM 3304 O O . ASN A 1 248 ? -21.34900 4.58200 8.03000 1.000 16.81781 248 ASN A O 1
ATOM 3315 N N . THR A 1 249 ? -20.57700 2.70200 8.95000 1.000 13.34107 249 THR A N 1
ATOM 3316 C CA . THR A 1 249 ? -21.84600 1.99800 8.91700 1.000 13.27791 249 THR A CA 1
ATOM 3317 C C . THR A 1 249 ? -22.22300 1.58000 10.33200 1.000 12.32253 249 THR A C 1
ATOM 3318 O O . THR A 1 249 ? -21.36800 1.14600 11.11000 1.000 12.72258 249 THR A O 1
ATOM 3329 N N . ARG A 1 250 ? -23.51100 1.67600 10.64900 1.000 12.60414 250 ARG A N 1
ATOM 3330 C CA . ARG A 1 250 ? -24.01700 1.15000 11.90100 1.000 12.60941 250 ARG A CA 1
ATOM 3331 C C . ARG A 1 250 ? -24.06100 -0.37300 11.80500 1.000 12.63573 250 ARG A C 1
ATOM 3332 O O . ARG A 1 250 ? -24.53800 -0.92600 10.80900 1.000 13.76481 250 ARG A O 1
ATOM 3353 N N . ARG A 1 251 ? -23.60400 -1.06100 12.85800 1.000 12.12251 251 ARG A N 1
ATOM 3354 C CA . ARG A 1 251 ? -23.48000 -2.52000 12.81700 1.000 12.15146 251 ARG A CA 1
ATOM 3355 C C . ARG A 1 251 ? -23.77100 -3.09600 14.19600 1.000 12.36727 251 ARG A C 1
ATOM 3356 O O . ARG A 1 251 ? -22.94400 -2.97600 15.09800 1.000 13.64637 251 ARG A O 1
ATOM 3377 N N . SER A 1 252 ? -24.91200 -3.75700 14.35400 1.000 13.17790 252 SER A N 1
ATOM 3378 C CA . SER A 1 252 ? -25.11600 -4.64100 15.48600 1.000 14.93337 252 SER A CA 1
ATOM 3379 C C . SER A 1 252 ? -24.81100 -6.08200 15.07800 1.000 13.72007 252 SER A C 1
ATOM 3380 O O . SER A 1 252 ? -24.88100 -6.44000 13.91000 1.000 13.64111 252 SER A O 1
ATOM 3388 N N . GLY A 1 253 ? -24.45800 -6.92700 16.04000 1.000 13.94904 253 GLY A N 1
ATOM 3389 C CA . GLY A 1 253 ? -24.11400 -8.29700 15.68100 1.000 14.70439 253 GLY A CA 1
ATOM 3390 C C . GLY A 1 253 ? -22.89600 -8.38000 14.79200 1.000 12.80680 253 GLY A C 1
ATOM 3391 O O . GLY A 1 253 ? -22.80400 -9.25800 13.91400 1.000 13.77797 253 GLY A O 1
ATOM 3395 N N . VAL A 1 254 ? -21.94900 -7.48200 15.01200 1.000 13.04104 254 VAL A N 1
ATOM 3396 C CA . VAL A 1 254 ? -20.75500 -7.33500 14.19300 1.000 12.26463 254 VAL A CA 1
ATOM 3397 C C . VAL A 1 254 ? -19.64000 -8.21300 14.71400 1.000 12.71731 254 VAL A C 1
ATOM 3398 O O . VAL A 1 254 ? -19.52400 -8.42500 15.91600 1.000 15.70715 254 VAL A O 1
ATOM 3411 N N . GLY A 1 255 ? -18.81500 -8.73600 13.81500 1.000 12.23568 255 GLY A N 1
ATOM 3412 C CA . GLY A 1 255 ? -17.60900 -9.44100 14.20000 1.000 12.39622 255 GLY A CA 1
ATOM 3413 C C . GLY A 1 255 ? -16.40800 -8.53200 14.03800 1.000 11.02501 255 GLY A C 1
ATOM 3414 O O . GLY A 1 255 ? -16.35800 -7.71300 13.12200 1.000 12.49097 255 GLY A O 1
ATOM 3418 N N A VAL A 1 256 ? -15.39900 -8.71500 14.90700 0.460 10.78814 256 VAL A N 1
ATOM 3419 N N B VAL A 1 256 ? -15.45500 -8.66000 14.95200 0.540 10.74603 256 VAL A N 1
ATOM 3420 C CA A VAL A 1 256 ? -14.26700 -7.78500 14.99300 0.460 11.71456 256 VAL A CA 1
ATOM 3421 C CA B VAL A 1 256 ? -14.23400 -7.90500 14.76800 0.540 12.94629 256 VAL A CA 1
ATOM 3422 C C A VAL A 1 256 ? -12.98600 -8.58000 15.21400 0.460 13.71217 256 VAL A C 1
ATOM 3423 C C B VAL A 1 256 ? -13.04200 -8.81500 14.93700 0.540 14.05695 256 VAL A C 1
ATOM 3424 O O A VAL A 1 256 ? -12.94500 -9.41700 16.11700 0.460 13.98326 256 VAL A O 1
ATOM 3425 O O B VAL A 1 256 ? -13.10000 -9.87300 15.56600 0.540 14.93863 256 VAL A O 1
ATOM 3450 N N . ALA A 1 257 ? -11.94600 -8.34900 14.38000 1.000 14.43594 257 ALA A N 1
ATOM 3451 C CA . ALA A 1 257 ? -10.63800 -8.95700 14.63200 1.000 16.66516 257 ALA A CA 1
ATOM 3452 C C . ALA A 1 257 ? -9.54800 -7.98100 14.21500 1.000 15.21235 257 ALA A C 1
ATOM 3453 O O . ALA A 1 257 ? -9.79900 -6.97800 13.55600 1.000 16.58883 257 ALA A O 1
ATOM 3461 N N . VAL A 1 258 ? -8.34100 -8.26900 14.65600 1.000 14.52806 258 VAL A N 1
ATOM 3462 C CA . VAL A 1 258 ? -7.19500 -7.41100 14.46000 1.000 15.16761 258 VAL A CA 1
ATOM 3463 C C . VAL A 1 258 ? -6.22600 -8.10800 13.53500 1.000 15.50712 258 VAL A C 1
ATOM 3464 O O . VAL A 1 258 ? -5.85000 -9.26000 13.76800 1.000 16.47040 258 VAL A O 1
ATOM 3477 N N . LEU A 1 259 ? -5.79700 -7.39200 12.50700 1.000 15.86243 259 LEU A N 1
ATOM 3478 C CA . LEU A 1 259 ? -4.84600 -7.93600 11.55100 1.000 16.64147 259 LEU A CA 1
ATOM 3479 C C . LEU A 1 259 ? -3.96800 -6.78700 11.08300 1.000 16.59409 259 LEU A C 1
ATOM 3480 O O . LEU A 1 259 ? -4.47100 -5.73300 10.68100 1.000 15.46764 259 LEU A O 1
ATOM 3496 N N . ASN A 1 260 ? -2.65900 -6.98400 11.14700 1.000 18.05743 260 ASN A N 1
ATOM 3497 C CA . ASN A 1 260 ? -1.69300 -6.01400 10.64800 1.000 19.07334 260 ASN A CA 1
ATOM 3498 C C . ASN A 1 260 ? -1.97200 -4.61800 11.20600 1.000 17.98900 260 ASN A C 1
ATOM 3499 O O . ASN A 1 260 ? -1.95600 -3.62000 10.49000 1.000 19.27336 260 ASN A O 1
ATOM 3510 N N . GLY A 1 261 ? -2.23100 -4.54700 12.50800 1.000 17.67317 261 GLY A N 1
ATOM 3511 C CA . GLY A 1 261 ? -2.34200 -3.26100 13.17200 1.000 18.26798 261 GLY A CA 1
ATOM 3512 C C . GLY A 1 261 ? -3.63400 -2.51100 12.97200 1.000 18.07585 261 GLY A C 1
ATOM 3513 O O . GLY A 1 261 ? -3.71500 -1.34700 13.36900 1.000 20.45772 261 GLY A O 1
ATOM 3517 N N . HIS A 1 262 ? -4.63600 -3.13500 12.37100 1.000 15.85190 262 HIS A N 1
ATOM 3518 C CA . HIS A 1 262 ? -5.92400 -2.50000 12.16100 1.000 15.28341 262 HIS A CA 1
ATOM 3519 C C . HIS A 1 262 ? -7.01300 -3.37700 12.75100 1.000 13.94378 262 HIS A C 1
ATOM 3520 O O . HIS A 1 262 ? -6.88300 -4.60800 12.79500 1.000 15.32552 262 HIS A O 1
ATOM 3534 N N . ILE A 1 263 ? -8.08600 -2.74500 13.21300 1.000 13.35950 263 ILE A N 1
ATOM 3535 C CA . ILE A 1 263 ? -9.28600 -3.49000 13.58100 1.000 12.66994 263 ILE A CA 1
ATOM 3536 C C . ILE A 1 263 ? -10.19600 -3.59300 12.37700 1.000 12.39886 263 ILE A C 1
ATOM 3537 O O . ILE A 1 263 ? -10.51300 -2.58800 11.74900 1.000 15.23604 263 ILE A O 1
ATOM 3553 N N . TYR A 1 264 ? -10.65800 -4.78600 12.07700 1.000 11.41979 264 TYR A N 1
ATOM 3554 C CA . TYR A 1 264 ? -11.63500 -4.99100 11.02300 1.000 11.82773 264 TYR A CA 1
ATOM 3555 C C . TYR A 1 264 ? -12.99000 -5.25500 11.66100 1.000 11.95143 264 TYR A C 1
ATOM 3556 O O . TYR A 1 264 ? -13.11900 -6.12600 12.52300 1.000 13.35950 264 TYR A O 1
ATOM 3574 N N . ALA A 1 265 ? -13.98200 -4.49400 11.22100 1.000 10.60390 265 ALA A N 1
ATOM 3575 C CA . ALA A 1 265 ? -15.37900 -4.69100 11.56100 1.000 10.50126 265 ALA A CA 1
ATOM 3576 C C . ALA A 1 265 ? -16.04200 -5.35900 10.37100 1.000 10.39862 265 ALA A C 1
ATOM 3577 O O . ALA A 1 265 ? -16.04200 -4.81000 9.26700 1.000 11.08817 265 ALA A O 1
ATOM 3584 N N . VAL A 1 266 ? -16.60500 -6.53600 10.59700 1.000 10.10384 266 VAL A N 1
ATOM 3585 C CA . VAL A 1 266 ? -17.03900 -7.44300 9.56200 1.000 10.36703 266 VAL A CA 1
ATOM 3586 C C . VAL A 1 266 ? -18.52800 -7.68100 9.69500 1.000 10.03015 266 VAL A C 1
ATOM 3587 O O . VAL A 1 266 ? -18.98200 -8.19600 10.71300 1.000 10.99079 266 VAL A O 1
ATOM 3600 N N . GLY A 1 267 ? -19.28200 -7.37600 8.65100 1.000 11.06448 267 GLY A N 1
ATOM 3601 C CA . GLY A 1 267 ? -20.69000 -7.72500 8.64100 1.000 11.76720 267 GLY A CA 1
ATOM 3602 C C . GLY A 1 267 ? -21.48800 -7.00800 9.70400 1.000 11.51717 267 GLY A C 1
ATOM 3603 O O . GLY A 1 267 ? -21.24000 -5.85300 10.04200 1.000 11.88827 267 GLY A O 1
ATOM 3607 N N . GLY A 1 268 ? -22.46100 -7.72500 10.24700 1.000 11.76983 268 GLY A N 1
ATOM 3608 C CA . GLY A 1 268 ? -23.40800 -7.14700 11.17300 1.000 12.82259 268 GLY A CA 1
ATOM 3609 C C . GLY A 1 268 ? -24.73900 -6.84300 10.52400 1.000 13.29107 268 GLY A C 1
ATOM 3610 O O . GLY A 1 268 ? -25.08600 -7.35300 9.46500 1.000 14.39909 268 GLY A O 1
ATOM 3614 N N . TYR A 1 269 ? -25.50800 -6.02100 11.21700 1.000 13.60689 269 TYR A N 1
ATOM 3615 C CA . TYR A 1 269 ? -26.84800 -5.65700 10.81600 1.000 14.68597 269 TYR A CA 1
ATOM 3616 C C . TYR A 1 269 ? -27.05300 -4.17200 11.03600 1.000 15.07286 269 TYR A C 1
ATOM 3617 O O . TYR A 1 269 ? -26.77000 -3.64700 12.11300 1.000 14.70703 269 TYR A O 1
ATOM 3635 N N . ASP A 1 270 ? -27.54600 -3.50200 10.00900 1.000 16.69147 270 ASP A N 1
ATOM 3636 C CA . ASP A 1 270 ? -27.85000 -2.06400 10.10000 1.000 19.19704 270 ASP A CA 1
ATOM 3637 C C . ASP A 1 270 ? -29.36500 -1.96200 10.08600 1.000 22.69746 270 ASP A C 1
ATOM 3638 O O . ASP A 1 270 ? -29.93700 -1.99500 9.01400 1.000 23.15804 270 ASP A O 1
ATOM 3647 N N . GLY A 1 271 ? -29.95500 -1.86000 11.25000 1.000 28.44288 271 GLY A N 1
ATOM 3648 C CA . GLY A 1 271 ? -31.41300 -1.75300 11.38500 1.000 35.01209 271 GLY A CA 1
ATOM 3649 C C . GLY A 1 271 ? -31.90200 -0.32400 11.27300 1.000 41.08124 271 GLY A C 1
ATOM 3650 O O . GLY A 1 271 ? -33.01700 -0.12100 11.76800 1.000 42.23401 271 GLY A O 1
ATOM 3654 N N . SER A 1 272 ? -31.09100 0.61900 10.78000 1.000 44.10002 272 SER A N 1
ATOM 3655 C CA . SER A 1 272 ? -31.46200 2.02600 10.43100 1.000 47.06880 272 SER A CA 1
ATOM 3656 C C . SER A 1 272 ? -30.26800 2.92100 10.77400 1.000 44.81327 272 SER A C 1
ATOM 3657 O O . SER A 1 272 ? -29.44800 3.02800 9.86700 1.000 42.07610 272 SER A O 1
ATOM 3665 N N . THR A 1 276 ? -29.35800 -1.06000 5.35800 1.000 34.86207 276 THR A N 1
ATOM 3666 C CA . THR A 1 276 ? -29.45800 -2.15000 4.39200 1.000 35.24370 276 THR A CA 1
ATOM 3667 C C . THR A 1 276 ? -29.54200 -3.54400 5.04200 1.000 31.29586 276 THR A C 1
ATOM 3668 O O . THR A 1 276 ? -29.31700 -4.55200 4.37400 1.000 32.61180 276 THR A O 1
ATOM 3678 N N . ASN A 1 277 ? -29.87700 -3.59600 6.33800 1.000 25.23724 277 ASN A N 1
ATOM 3679 C CA . ASN A 1 277 ? -30.16200 -4.84900 7.04200 1.000 22.71588 277 ASN A CA 1
ATOM 3680 C C . ASN A 1 277 ? -28.90400 -5.69900 7.15700 1.000 17.66791 277 ASN A C 1
ATOM 3681 O O . ASN A 1 277 ? -27.91100 -5.20100 7.69200 1.000 17.88636 277 ASN A O 1
ATOM 3692 N N . HIS A 1 278 ? -28.91000 -6.95200 6.70300 1.000 15.94928 278 HIS A N 1
ATOM 3693 C CA . HIS A 1 278 ? -27.74700 -7.80400 6.93400 1.000 15.82821 278 HIS A CA 1
ATOM 3694 C C . HIS A 1 278 ? -26.61300 -7.34600 6.03800 1.000 14.20170 278 HIS A C 1
ATOM 3695 O O . HIS A 1 278 ? -26.81900 -7.11100 4.84400 1.000 16.60199 278 HIS A O 1
ATOM 3709 N N . LEU A 1 279 ? -25.41400 -7.23700 6.59400 1.000 13.45688 279 LEU A N 1
ATOM 3710 C CA . LEU A 1 279 ? -24.30900 -6.58400 5.92000 1.000 13.33055 279 LEU A CA 1
ATOM 3711 C C . LEU A 1 279 ? -23.27200 -7.57400 5.42000 1.000 12.68310 279 LEU A C 1
ATOM 3712 O O . LEU A 1 279 ? -22.84600 -8.47100 6.15000 1.000 12.71468 279 LEU A O 1
ATOM 3728 N N . ASN A 1 280 ? -22.83400 -7.38000 4.18200 1.000 13.01735 280 ASN A N 1
ATOM 3729 C CA . ASN A 1 280 ? -21.59100 -7.96900 3.69700 1.000 13.06736 280 ASN A CA 1
ATOM 3730 C C . ASN A 1 280 ? -20.40900 -7.00800 3.72500 1.000 12.34359 280 ASN A C 1
ATOM 3731 O O . ASN A 1 280 ? -19.26600 -7.43000 3.48600 1.000 12.55414 280 ASN A O 1
ATOM 3742 N N . SER A 1 281 ? -20.62900 -5.74800 4.08300 1.000 12.33306 281 SER A N 1
ATOM 3743 C CA . SER A 1 281 ? -19.55400 -4.77400 4.05600 1.000 12.00407 281 SER A CA 1
ATOM 3744 C C . SER A 1 281 ? -18.60600 -4.99300 5.22600 1.000 11.03290 281 SER A C 1
ATOM 3745 O O . SER A 1 281 ? -18.93600 -5.63300 6.24300 1.000 11.63561 281 SER A O 1
ATOM 3753 N N . VAL A 1 282 ? -17.40800 -4.45000 5.04700 1.000 10.65391 282 VAL A N 1
ATOM 3754 C CA . VAL A 1 282 ? -16.29800 -4.58000 5.96500 1.000 10.40651 282 VAL A CA 1
ATOM 3755 C C . VAL A 1 282 ? -15.57800 -3.25100 6.01900 1.000 11.08028 282 VAL A C 1
ATOM 3756 O O . VAL A 1 282 ? -15.43500 -2.59400 4.98000 1.000 12.41201 282 VAL A O 1
ATOM 3769 N N . GLU A 1 283 ? -15.10900 -2.84000 7.19600 1.000 10.89341 283 GLU A N 1
ATOM 3770 C CA . GLU A 1 283 ? -14.30700 -1.59500 7.26900 1.000 11.15923 283 GLU A CA 1
ATOM 3771 C C . GLU A 1 283 ? -13.17900 -1.80400 8.26600 1.000 9.93803 283 GLU A C 1
ATOM 3772 O O . GLU A 1 283 ? -13.28800 -2.66800 9.06400 1.000 12.56993 283 GLU A O 1
ATOM 3784 N N . ARG A 1 284 ? -12.14400 -1.00200 8.18600 1.000 11.39610 284 ARG A N 1
ATOM 3785 C CA . ARG A 1 284 ? -10.92000 -1.22000 8.97900 1.000 12.47518 284 ARG A CA 1
ATOM 3786 C C . ARG A 1 284 ? -10.53600 0.06700 9.69100 1.000 11.36189 284 ARG A C 1
ATOM 3787 O O . ARG A 1 284 ? -10.54800 1.10200 9.07900 1.000 12.65678 284 ARG A O 1
ATOM 3791 N N . TYR A 1 285 ? -10.13300 -0.05000 10.93700 1.000 11.51454 285 TYR A N 1
ATOM 3792 C CA . TYR A 1 285 ? -9.75400 1.09600 11.77700 1.000 11.97512 285 TYR A CA 1
ATOM 3793 C C . TYR A 1 285 ? -8.25100 1.19100 11.92500 1.000 13.23580 285 TYR A C 1
ATOM 3794 O O . TYR A 1 285 ? -7.59400 0.21300 12.27000 1.000 14.29119 285 TYR A O 1
ATOM 3812 N N . ASP A 1 286 ? -7.72400 2.37600 11.68200 1.000 14.74387 286 ASP A N 1
ATOM 3813 C CA . ASP A 1 286 ? -6.31400 2.67600 11.87600 1.000 16.90203 286 ASP A CA 1
ATOM 3814 C C . ASP A 1 286 ? -6.17700 3.46600 13.16600 1.000 17.95215 286 ASP A C 1
ATOM 3815 O O . ASP A 1 286 ? -6.64900 4.61500 13.22800 1.000 18.63645 286 ASP A O 1
ATOM 3824 N N . PRO A 1 287 ? -5.58500 2.88900 14.22000 1.000 20.16558 287 PRO A N 1
ATOM 3825 C CA . PRO A 1 287 ? -5.51000 3.61300 15.49900 1.000 22.56323 287 PRO A CA 1
ATOM 3826 C C . PRO A 1 287 ? -4.58600 4.81700 15.46800 1.000 25.46884 287 PRO A C 1
ATOM 3827 O O . PRO A 1 287 ? -4.76400 5.74100 16.27000 1.000 28.51658 287 PRO A O 1
ATOM 3838 N N . GLU A 1 288 ? -3.59800 4.83500 14.58200 1.000 25.64518 288 GLU A N 1
ATOM 3839 C CA . GLU A 1 288 ? -2.68500 5.97200 14.53600 1.000 27.25590 288 GLU A CA 1
ATOM 3840 C C . GLU A 1 288 ? -3.39700 7.20800 14.01200 1.000 27.20326 288 GLU A C 1
ATOM 3841 O O . GLU A 1 288 ? -3.24600 8.30200 14.56100 1.000 30.04834 288 GLU A O 1
ATOM 3845 N N . ARG A 1 289 ? -4.21600 7.04100 12.98100 1.000 24.40293 289 ARG A N 1
ATOM 3846 C CA . ARG A 1 289 ? -4.92300 8.14800 12.36000 1.000 24.15290 289 ARG A CA 1
ATOM 3847 C C . ARG A 1 289 ? -6.34400 8.31900 12.87800 1.000 21.05252 289 ARG A C 1
ATOM 3848 O O . ARG A 1 289 ? -6.97900 9.33700 12.57100 1.000 21.22886 289 ARG A O 1
ATOM 3869 N N . ASP A 1 290 ? -6.86000 7.36100 13.65400 1.000 18.28377 290 ASP A N 1
ATOM 3870 C CA . ASP A 1 290 ? -8.22700 7.40200 14.16100 1.000 17.65738 290 ASP A CA 1
ATOM 3871 C C . ASP A 1 290 ? -9.22000 7.55600 13.00900 1.000 16.83097 290 ASP A C 1
ATOM 3872 O O . ASP A 1 290 ? -10.02100 8.49400 12.96600 1.000 17.37577 290 ASP A O 1
ATOM 3881 N N . GLU A 1 291 ? -9.16100 6.59500 12.07800 1.000 16.73885 291 GLU A N 1
ATOM 3882 C CA . GLU A 1 291 ? -9.96200 6.62300 10.85900 1.000 17.80740 291 GLU A CA 1
ATOM 3883 C C . GLU A 1 291 ? -10.45300 5.22200 10.53200 1.000 14.60965 291 GLU A C 1
ATOM 3884 O O . GLU A 1 291 ? -9.71500 4.24900 10.71900 1.000 15.25709 291 GLU A O 1
ATOM 3896 N N . TRP A 1 292 ? -11.68400 5.14700 10.01300 1.000 12.67784 292 TRP A N 1
ATOM 3897 C CA . TRP A 1 292 ? -12.24900 3.93100 9.45000 1.000 12.31990 292 TRP A CA 1
ATOM 3898 C C . TRP A 1 292 ? -12.32700 4.03300 7.93100 1.000 12.67257 292 TRP A C 1
ATOM 3899 O O . TRP A 1 292 ? -12.73900 5.05400 7.38400 1.000 15.20972 292 TRP A O 1
ATOM 3920 N N . ARG A 1 293 ? -11.95700 2.95600 7.25800 1.000 12.87260 293 ARG A N 1
ATOM 3921 C CA . ARG A 1 293 ? -12.01500 2.88100 5.80700 1.000 12.92260 293 ARG A CA 1
ATOM 3922 C C . ARG A 1 293 ? -12.66400 1.57300 5.38600 1.000 12.61204 293 ARG A C 1
ATOM 3923 O O . ARG A 1 293 ? -12.31300 0.49600 5.88100 1.000 13.26738 293 ARG A O 1
ATOM 3944 N N . LEU A 1 294 ? -13.56300 1.65900 4.42400 1.000 14.22013 294 LEU A N 1
ATOM 3945 C CA . LEU A 1 294 ? -14.18700 0.47500 3.87400 1.000 14.40962 294 LEU A CA 1
ATOM 3946 C C . LEU A 1 294 ? -13.13300 -0.34900 3.13000 1.000 14.57017 294 LEU A C 1
ATOM 3947 O O . LEU A 1 294 ? -12.15700 0.18200 2.59900 1.000 19.11282 294 LEU A O 1
ATOM 3963 N N . VAL A 1 295 ? -13.28900 -1.66200 3.18200 1.000 12.87523 295 VAL A N 1
ATOM 3964 C CA . VAL A 1 295 ? -12.50300 -2.55600 2.34300 1.000 15.70451 295 VAL A CA 1
ATOM 3965 C C . VAL A 1 295 ? -13.44000 -3.50800 1.62400 1.000 14.27013 295 VAL A C 1
ATOM 3966 O O . VAL A 1 295 ? -14.65700 -3.32400 1.64200 1.000 14.80967 295 VAL A O 1
ATOM 3979 N N . ALA A 1 296 ? -12.88700 -4.49000 0.93000 1.000 13.39634 296 ALA A N 1
ATOM 3980 C CA . ALA A 1 296 ? -13.71800 -5.29100 0.06000 1.000 13.08841 296 ALA A CA 1
ATOM 3981 C C . ALA A 1 296 ? -14.82400 -5.96900 0.87000 1.000 12.33306 296 ALA A C 1
ATOM 3982 O O . ALA A 1 296 ? -14.55500 -6.56000 1.93800 1.000 12.87260 296 ALA A O 1
ATOM 3989 N N . PRO A 1 297 ? -16.05100 -6.01300 0.34600 1.000 12.28568 297 PRO A N 1
ATOM 3990 C CA . PRO A 1 297 ? -17.12300 -6.73000 1.02600 1.000 12.24357 297 PRO A CA 1
ATOM 3991 C C . PRO A 1 297 ? -16.98600 -8.23800 0.87900 1.000 12.39622 297 PRO A C 1
ATOM 3992 O O . PRO A 1 297 ? -16.38400 -8.75900 -0.05800 1.000 12.87523 297 PRO A O 1
ATOM 4003 N N . MET A 1 298 ? -17.60900 -8.94300 1.80200 1.000 12.18830 298 MET A N 1
ATOM 4004 C CA . MET A 1 298 ? -17.62700 -10.39600 1.76300 1.000 12.35674 298 MET A CA 1
ATOM 4005 C C . MET A 1 298 ? -18.53500 -10.88200 0.62800 1.000 12.78838 298 MET A C 1
ATOM 4006 O O . MET A 1 298 ? -19.38200 -10.16100 0.08700 1.000 13.83324 298 MET A O 1
ATOM 4020 N N . ASN A 1 299 ? -18.35400 -12.16600 0.31600 1.000 13.06999 299 ASN A N 1
ATOM 4021 C CA . ASN A 1 299 ? -19.21600 -12.85500 -0.64400 1.000 14.19907 299 ASN A CA 1
ATOM 4022 C C . ASN A 1 299 ? -20.64100 -12.96400 -0.13800 1.000 13.90167 299 ASN A C 1
ATOM 4023 O O . ASN A 1 299 ? -21.58200 -12.89800 -0.92900 1.000 16.56778 299 ASN A O 1
ATOM 4034 N N . THR A 1 300 ? -20.82300 -13.13100 1.17600 1.000 13.30423 300 THR A N 1
ATOM 4035 C CA . THR A 1 300 ? -22.12300 -13.34600 1.81300 1.000 12.98314 300 THR A CA 1
ATOM 4036 C C . THR A 1 300 ? -22.36700 -12.31100 2.90300 1.000 13.01209 300 THR A C 1
ATOM 4037 O O . THR A 1 300 ? -21.45100 -11.95600 3.64000 1.000 13.24896 300 THR A O 1
ATOM 4048 N N . ARG A 1 301 ? -23.61600 -11.84800 2.99200 1.000 13.30949 301 ARG A N 1
ATOM 4049 C CA . ARG A 1 301 ? -24.02800 -10.99700 4.09900 1.000 12.69626 301 ARG A CA 1
ATOM 4050 C C . ARG A 1 301 ? -24.09300 -11.83900 5.36500 1.000 12.42517 301 ARG A C 1
ATOM 4051 O O . ARG A 1 301 ? -24.65800 -12.94100 5.34600 1.000 13.35423 301 ARG A O 1
ATOM 4072 N N . ARG A 1 302 ? -23.53000 -11.33100 6.47000 1.000 12.60151 302 ARG A N 1
ATOM 4073 C CA . ARG A 1 302 ? -23.45500 -12.10500 7.70900 1.000 12.33832 302 ARG A CA 1
ATOM 4074 C C . ARG A 1 302 ? -23.66500 -11.20300 8.91200 1.000 12.53045 302 ARG A C 1
ATOM 4075 O O . ARG A 1 302 ? -22.78700 -10.41200 9.24300 1.000 13.74902 302 ARG A O 1
ATOM 4096 N N . SER A 1 303 ? -24.77600 -11.38400 9.61700 1.000 13.49372 303 SER A N 1
ATOM 4097 C CA . SER A 1 303 ? -24.87500 -10.79200 10.94400 1.000 15.90191 303 SER A CA 1
ATOM 4098 C C . SER A 1 303 ? -24.72800 -11.90600 11.97800 1.000 13.79902 303 SER A C 1
ATOM 4099 O O . SER A 1 303 ? -24.89900 -13.09800 11.68500 1.000 14.07011 303 SER A O 1
ATOM 4107 N N . GLY A 1 304 ? -24.35600 -11.55000 13.19900 1.000 14.35172 304 GLY A N 1
ATOM 4108 C CA . GLY A 1 304 ? -24.09100 -12.58700 14.18100 1.000 14.11222 304 GLY A CA 1
ATOM 4109 C C . GLY A 1 304 ? -22.94200 -13.49400 13.78700 1.000 13.81218 304 GLY A C 1
ATOM 4110 O O . GLY A 1 304 ? -22.95900 -14.71000 14.06300 1.000 13.56215 304 GLY A O 1
ATOM 4114 N N . VAL A 1 305 ? -21.95200 -12.91300 13.12500 1.000 13.91219 305 VAL A N 1
ATOM 4115 C CA . VAL A 1 305 ? -20.82700 -13.60500 12.51700 1.000 12.94892 305 VAL A CA 1
ATOM 4116 C C . VAL A 1 305 ? -19.67900 -13.69600 13.50500 1.000 12.97787 305 VAL A C 1
ATOM 4117 O O . VAL A 1 305 ? -19.42500 -12.77300 14.26700 1.000 16.48356 305 VAL A O 1
ATOM 4130 N N . GLY A 1 306 ? -18.95300 -14.80300 13.47900 1.000 11.94617 306 GLY A N 1
ATOM 4131 C CA . GLY A 1 306 ? -17.73000 -14.93800 14.24300 1.000 12.71205 306 GLY A CA 1
ATOM 4132 C C . GLY A 1 306 ? -16.53700 -14.60600 13.36700 1.000 11.86984 306 GLY A C 1
ATOM 4133 O O . GLY A 1 306 ? -16.52600 -14.92600 12.18400 1.000 13.22264 306 GLY A O 1
ATOM 4137 N N . VAL A 1 307 ? -15.53000 -13.96400 13.94800 1.000 11.84353 307 VAL A N 1
ATOM 4138 C CA . VAL A 1 307 ? -14.36400 -13.52500 13.18300 1.000 13.82008 307 VAL A CA 1
ATOM 4139 C C . VAL A 1 307 ? -13.09600 -13.85200 13.94500 1.000 15.23341 307 VAL A C 1
ATOM 4140 O O . VAL A 1 307 ? -12.98600 -13.53100 15.12600 1.000 18.26272 307 VAL A O 1
ATOM 4153 N N . ALA A 1 308 ? -12.11800 -14.45300 13.26700 1.000 14.80441 308 ALA A N 1
ATOM 4154 C CA . ALA A 1 308 ? -10.80500 -14.62600 13.88200 1.000 17.58895 308 ALA A CA 1
ATOM 4155 C C . ALA A 1 308 ? -9.71900 -14.51200 12.82600 1.000 15.68083 308 ALA A C 1
ATOM 4156 O O . ALA A 1 308 ? -9.97600 -14.52500 11.63100 1.000 17.60211 308 ALA A O 1
ATOM 4163 N N . VAL A 1 309 ? -8.49500 -14.37600 13.30100 1.000 14.65439 309 VAL A N 1
ATOM 4164 C CA . VAL A 1 309 ? -7.34000 -14.13700 12.45200 1.000 14.52016 309 VAL A CA 1
ATOM 4165 C C . VAL A 1 309 ? -6.38900 -15.30300 12.60600 1.000 14.58859 309 VAL A C 1
ATOM 4166 O O . VAL A 1 309 ? -6.07300 -15.70900 13.72700 1.000 15.68083 309 VAL A O 1
ATOM 4179 N N . LEU A 1 310 ? -5.95000 -15.84600 11.48300 1.000 16.14930 310 LEU A N 1
ATOM 4180 C CA . LEU A 1 310 ? -5.02500 -16.98100 11.47500 1.000 17.74686 310 LEU A CA 1
ATOM 4181 C C . LEU A 1 310 ? -4.09400 -16.84400 10.27800 1.000 18.36273 310 LEU A C 1
ATOM 4182 O O . LEU A 1 310 ? -4.57400 -16.69000 9.15000 1.000 17.34155 310 LEU A O 1
#

Secondary structure (DSSP, 8-state):
--EEEE--B---B---EEEEETTTTEEEE-PPPSS--BS-EEEEETTEEEEE--EE-STT--EE---EEEEETTTTEEEE-PPPSS--BS-EEEEETTEEEEE--EE-STT--EE---EEEEETTTTEEEE-PPPSS--BS-EEEEETTEEEEE--B----B---EEEEETTTTEEEE-PPPSS--BS-EEEEETTEEEEE--B---B---EEEEETTTTEEEE-PPPSS--BS-EEEEETTEEEEE--EE---EE---EEEEETTTTEEEEEPPPSS--BS-EEEE-

B-factor: mean 21.14, std 10.38, range [9.94, 86.33]

Solvent-accessible surface area: 11150 Å² total; per-residue (Å²): 54,72,0,18,0,0,0,0,82,39,78,101,41,15,36,24,0,0,10,6,41,39,99,83,71,105,14,56,98,41,19,78,6,83,27,84,0,7,22,10,5,14,7,40,14,115,36,50,0,10,0,0,0,0,70,15,34,32,149,107,28,80,35,28,5,34,26,0,0,68,4,43,55,102,53,66,95,15,151,92,26,21,75,6,83,28,74,0,12,21,10,5,18,6,42,14,112,36,64,0,17,0,0,0,0,58,14,34,30,130,117,23,74,58,30,7,36,26,0,0,12,4,37,42,98,98,65,99,23,60,98,40,19,77,5,90,30,93,0,0,15,10,6,15,11,42,9,111,37,47,0,7,0,0,0,0,76,34,36,145,92,41,14,37,25,0,0,75,5,37,37,100,54,66,98,20,58,88,24,19,77,6,88,30,102,0,7,22,9,5,14,8,41,12,108,37,65,0,15,0,0,0,0,73,44,65,94,33,15,38,23,0,0,10,4,30,40,96,160,67,50,16,102,85,38,22,75,5,90,29,86,0,12,22,10,6,16,9,44,9,107,38,65,0,17,0,0,0,0,57,20,31,119,127,78,32,6,36,25,0,0,9,4,20,32,97,165,64,57,8,138,100,39,22,76,5,88,31,103,0,1,16,9,5,16,9,39,59

Foldseek 3Di:
DKKKWAWFDACDQFQWIWIADVVVLDIGTFAGHPARFFQWAWDDAPQKIKTAWHAGPDPPTPGQFQWMWIAHPVVSDIGTFDGEPARFGQWEWEDAPRKIKTAWHAGPDVVTPGFFQWMWIAHPVVRDIGTFDGEPDGFHQWYWYDAPRKIKIAWHDDPVGFFQWMWIAHPVVRDIGIFDGEPAGFGQWEWYDAPRWIKTAFHDHCPQFQWMWIAHPVVSDIDTFAGEPARFGQWYWEDDPRKIKTAWHAHPVVGFFQWMWIAHVVVRDIGTTDGYPGRRGSIYMYDD

Sequence (288 aa):
GHIYAVGGYDGTHLNSVEAYDDPERDEWHLVAPMNTRRSGVGVVAVLNGHIYAVGGYDGSPDGTNHLNSVERYDPERDEWRLVAPMNTRRSGVGVVAVLNGHIYAVGGYDGSPDGSTHLNSVEAYDPERDEWHLVAPMNTRRSSGVGVVAVLNGHIYAVGGYDGSNHLNSVERYDPERDEWRLVAPMNTRRSGVGVAVLNGHIYAVGGYDGTHLNSVEAYDPERDEWHLVAPMNTRRSGVGVVAVLNGHIYAVGGYDGSTNHLNSVERYDPERDEWRLVAPMNTRRSGVGVAVL

Nearest PDB structures (foldseek):
  8pjv-assembly1_A  TM=1.003E+00  e=2.584E-57  synthetic construct
  8pjt-assembly1_A  TM=9.795E-01  e=1.432E-46  synthetic construct
  8pjt-assembly4_D  TM=9.691E-01  e=2.130E-46  synthetic construct
  7on6-assembly1_A  TM=9.839E-01  e=8.412E-45  synthetic construct
  8pjw-assembly2_B  TM=9.863E-01  e=2.015E-40  synthetic construct

Radius of gyration: 16.86 Å; Cα contacts (8 Å, |Δi|>4): 1012; chains: 1; bounding box: 34×42×44 Å